Protein AF-0000000082578446 (afdb_homodimer)

pLDDT: mean 76.22, std 25.8, range [23.38, 98.0]

Organism: NCBI:txid68569

Foldseek 3Di:
DPPPPCVVVVVPPDDDDDDDDDDDDDLLVLLVVLQVLQVVDPPDDPVNSCVQQNDSVDGNSQSSCCSVPVDDDDPPDDDDDDDGDDPPPPPPPPPPPPPPPPPPPPPPPD/DPPPPCVVVVVPPDDDDDDDDDDDDDLLVLLVVLQVLQVVDPPGDPVNSCVQQNDSVDGNSQSSCCSVPVDDDDPPDDDDDDDGDDPPPPPPPPPPPPPPPPPPPPPPPD

Solvent-accessible surface area (backbone atoms only — not comparable to full-atom values): 13136 Å² total; per-residue (Å²): 131,76,79,67,74,71,72,68,73,66,75,64,58,54,33,32,36,38,40,35,32,32,31,45,77,29,68,56,47,28,40,52,51,25,45,51,58,50,53,67,39,87,90,49,47,69,69,58,44,37,72,62,27,36,49,79,94,60,54,37,62,61,43,24,49,45,65,68,61,57,76,68,89,49,56,32,46,46,82,75,47,76,48,70,42,55,61,73,66,54,66,65,66,78,69,72,71,69,66,74,76,70,78,77,74,72,76,75,81,123,133,75,79,67,73,72,70,68,72,68,73,64,57,55,32,33,37,38,41,37,32,34,32,45,77,29,68,55,46,28,41,51,51,24,45,52,57,51,52,67,40,87,89,49,48,67,70,56,43,37,72,62,26,35,47,79,94,59,54,37,61,62,43,24,49,45,65,69,62,57,76,68,90,48,57,34,47,46,81,74,47,74,47,72,41,56,60,72,66,55,65,66,68,76,67,72,69,68,63,73,76,68,74,76,72,71,75,71,84,121

Radius of gyration: 26.09 Å; Cα contacts (8 Å, |Δi|>4): 2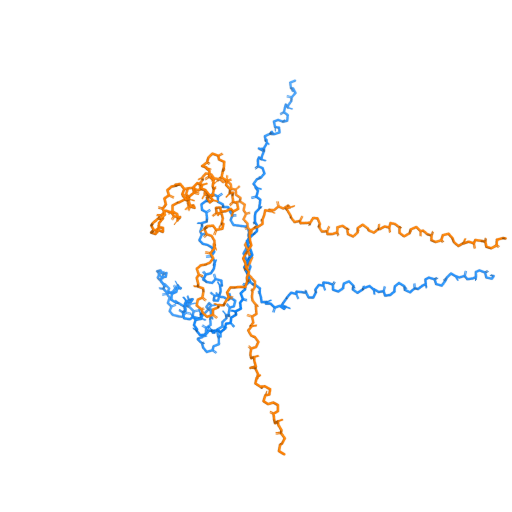78; chains: 2; bounding box: 85×47×86 Å

Structure (mmCIF, N/CA/C/O backbone):
data_AF-0000000082578446-model_v1
#
loop_
_entity.id
_entity.type
_entity.pdbx_description
1 polymer 'Uncharacterized protein'
#
loop_
_atom_site.group_PDB
_atom_site.id
_atom_site.type_symbol
_atom_site.label_atom_id
_atom_site.label_alt_id
_atom_site.label_comp_id
_atom_site.label_asym_id
_atom_site.label_entity_id
_atom_site.label_seq_id
_atom_site.pdbx_PDB_ins_code
_atom_site.Cartn_x
_atom_site.Cartn_y
_atom_site.Cartn_z
_atom_site.occupancy
_atom_site.B_iso_or_equiv
_atom_site.auth_seq_id
_atom_site.auth_comp_id
_atom_site.auth_asym_id
_atom_site.auth_atom_id
_atom_site.pdbx_PDB_model_num
ATOM 1 N N . MET A 1 1 ? -13.781 21.453 45.469 1 23.67 1 MET A N 1
ATOM 2 C CA . MET A 1 1 ? -12.633 21.328 44.594 1 23.67 1 MET A CA 1
ATOM 3 C C . MET A 1 1 ? -13.008 20.531 43.344 1 23.67 1 MET A C 1
ATOM 5 O O . MET A 1 1 ? -13.477 19.391 43.438 1 23.67 1 MET A O 1
ATOM 9 N N . GLY A 1 2 ? -13.648 21.156 42.438 1 27.44 2 GLY A N 1
ATOM 10 C CA . GLY A 1 2 ? -14.383 20.641 41.281 1 27.44 2 GLY A CA 1
ATOM 11 C C . GLY A 1 2 ? -13.508 19.859 40.312 1 27.44 2 GLY A C 1
ATOM 12 O O . GLY A 1 2 ? -12.359 20.234 40.094 1 27.44 2 GLY A O 1
ATOM 13 N N . VAL A 1 3 ? -13.453 18.516 40.5 1 33 3 VAL A N 1
ATOM 14 C CA . VAL A 1 3 ? -12.711 17.625 39.594 1 33 3 VAL A CA 1
ATOM 15 C C . VAL A 1 3 ? -12.875 18.094 38.156 1 33 3 VAL A C 1
ATOM 17 O O . VAL A 1 3 ? -13.992 18.156 37.656 1 33 3 VAL A O 1
ATOM 20 N N . GLY A 1 4 ? -12.297 19.281 37.812 1 30.17 4 GLY A N 1
ATOM 21 C CA . GLY A 1 4 ? -12.289 19.734 36.438 1 30.17 4 GLY A CA 1
ATOM 22 C C . GLY A 1 4 ? -12.086 18.594 35.438 1 30.17 4 GLY A C 1
ATOM 23 O O . GLY A 1 4 ? -11.203 17.75 35.625 1 30.17 4 GLY A O 1
ATOM 24 N N . GLU A 1 5 ? -13.141 18 35.125 1 33.78 5 GLU A N 1
ATOM 25 C CA . GLU A 1 5 ? -13.133 17.016 34.062 1 33.78 5 GLU A CA 1
ATOM 26 C C . GLU A 1 5 ? -12.203 17.438 32.906 1 33.78 5 GLU A C 1
ATOM 28 O O . GLU A 1 5 ? -12.414 18.469 32.281 1 33.78 5 GLU A O 1
ATOM 33 N N . ILE A 1 6 ? -10.875 17.609 33.281 1 33.34 6 ILE A N 1
ATOM 34 C CA . ILE A 1 6 ? -9.906 17.812 32.188 1 33.34 6 ILE A CA 1
ATOM 35 C C . ILE A 1 6 ? -10.367 17.062 30.953 1 33.34 6 ILE A C 1
ATOM 37 O O . ILE A 1 6 ? -10.492 15.836 30.969 1 33.34 6 ILE A O 1
ATOM 41 N N . ARG A 1 7 ? -11.445 17.422 30.359 1 32.81 7 ARG A N 1
ATOM 42 C CA . ARG A 1 7 ? -11.727 17 28.984 1 32.81 7 ARG A CA 1
ATOM 43 C C . ARG A 1 7 ? -10.438 16.891 28.172 1 32.81 7 ARG A C 1
ATOM 45 O O . ARG A 1 7 ? -9.875 17.906 27.75 1 32.81 7 ARG A O 1
ATOM 52 N N . GLN A 1 8 ? -9.32 16.438 28.766 1 34.84 8 GLN A N 1
ATOM 53 C CA . GLN A 1 8 ? -8.133 16.156 27.969 1 34.84 8 GLN A CA 1
ATOM 54 C C . GLN A 1 8 ? -8.516 15.828 26.516 1 34.84 8 GLN A C 1
ATOM 56 O O . GLN A 1 8 ? -9.414 15.023 26.281 1 34.84 8 GLN A O 1
ATOM 61 N N . GLY A 1 9 ? -8.781 16.828 25.75 1 33.75 9 GLY A N 1
ATOM 62 C CA . GLY A 1 9 ? -9.055 16.859 24.328 1 33.75 9 GLY A CA 1
ATOM 63 C C . GLY A 1 9 ? -8.406 15.703 23.578 1 33.75 9 GLY A C 1
ATOM 64 O O . GLY A 1 9 ? -7.195 15.703 23.359 1 33.75 9 GLY A O 1
ATOM 65 N N . LEU A 1 10 ? -8.406 14.484 24.016 1 37.5 10 LEU A N 1
ATOM 66 C CA . LEU A 1 10 ? -7.996 13.32 23.25 1 37.5 10 LEU A CA 1
ATOM 67 C C . LEU A 1 10 ? -8.078 13.594 21.75 1 37.5 10 LEU A C 1
ATOM 69 O O . LEU A 1 10 ? -9.172 13.727 21.203 1 37.5 10 LEU A O 1
ATOM 73 N N . GLU A 1 11 ? -7.488 14.617 21.219 1 43.34 11 GLU A N 1
ATOM 74 C CA . GLU A 1 11 ? -7.371 14.836 19.766 1 43.34 11 GLU A CA 1
ATOM 75 C C . GLU A 1 11 ? -7.566 13.539 19 1 43.34 11 GLU A C 1
ATOM 77 O O . GLU A 1 11 ? -6.848 12.562 19.219 1 43.34 11 GLU A O 1
ATOM 82 N N . ALA A 1 12 ? -8.688 13.016 19.062 1 49.72 12 ALA A N 1
ATOM 83 C CA . ALA A 1 12 ? -9.258 11.789 18.5 1 49.72 12 ALA A CA 1
ATOM 84 C C . ALA A 1 12 ? -8.445 11.312 17.297 1 49.72 12 ALA A C 1
ATOM 86 O O . ALA A 1 12 ? -8.07 12.109 16.438 1 49.72 12 ALA A O 1
ATOM 87 N N . ALA A 1 13 ? -7.488 10.508 17.547 1 62.94 13 ALA A N 1
ATOM 88 C CA . ALA A 1 13 ? -6.801 9.82 16.453 1 62.94 13 ALA A CA 1
ATOM 89 C C . ALA A 1 13 ? -7.719 9.648 15.25 1 62.94 13 ALA A C 1
ATOM 91 O O . ALA A 1 13 ? -8.875 9.25 15.391 1 62.94 13 ALA A O 1
ATOM 92 N N . THR A 1 14 ? -7.523 10.578 14.305 1 82.69 14 THR A N 1
ATOM 93 C CA . THR A 1 14 ? -8.297 10.57 13.07 1 82.69 14 THR A CA 1
ATOM 94 C C . THR A 1 14 ? -8.023 9.297 12.266 1 82.69 14 THR A C 1
ATOM 96 O O . THR A 1 14 ? -6.871 8.898 12.109 1 82.69 14 THR A O 1
ATOM 99 N N . GLY A 1 15 ? -9.055 8.539 12.156 1 92.56 15 GLY A N 1
ATOM 100 C CA . GLY A 1 15 ? -8.984 7.316 11.383 1 92.56 15 GLY A CA 1
ATOM 101 C C . GLY A 1 15 ? -9.047 7.555 9.883 1 92.56 15 GLY A C 1
ATOM 102 O O . GLY A 1 15 ? -9.688 8.508 9.43 1 92.56 15 GLY A O 1
ATOM 103 N N . TYR A 1 16 ? -8.266 6.816 9.195 1 93.62 16 TYR A N 1
ATOM 104 C CA . TYR A 1 16 ? -8.258 6.883 7.738 1 93.62 16 TYR A CA 1
ATOM 105 C C . TYR A 1 16 ? -8.391 5.492 7.129 1 93.62 16 TYR A C 1
ATOM 107 O O . TYR A 1 16 ? -7.965 4.5 7.727 1 93.62 16 TYR A O 1
ATOM 115 N N . THR A 1 17 ? -9.016 5.453 5.98 1 93.44 17 THR A N 1
ATOM 116 C CA . THR A 1 17 ? -9.117 4.227 5.199 1 93.44 17 THR A CA 1
ATOM 117 C C . THR A 1 17 ? -8.508 4.414 3.814 1 93.44 17 THR A C 1
ATOM 119 O O . THR A 1 17 ? -8.789 5.402 3.137 1 93.44 17 THR A O 1
ATOM 122 N N . VAL A 1 18 ? -7.645 3.518 3.436 1 93.44 18 VAL A N 1
ATOM 123 C CA . VAL A 1 18 ? -7.055 3.477 2.1 1 93.44 18 VAL A CA 1
ATOM 124 C C . VAL A 1 18 ? -7.641 2.307 1.313 1 93.44 18 VAL A C 1
ATOM 126 O O . VAL A 1 18 ? -7.656 1.172 1.796 1 93.44 18 VAL A O 1
ATOM 129 N N . THR A 1 19 ? -8.18 2.57 0.168 1 92 19 THR A N 1
ATOM 130 C CA . THR A 1 19 ? -8.766 1.522 -0.665 1 92 19 THR A CA 1
ATOM 131 C C . THR A 1 19 ? -8.125 1.519 -2.051 1 92 19 THR A C 1
ATOM 133 O O . THR A 1 19 ? -8.023 2.564 -2.695 1 92 19 THR A O 1
ATOM 136 N N . LEU A 1 20 ? -7.707 0.336 -2.453 1 92.94 20 LEU A N 1
ATOM 137 C CA . LEU A 1 20 ? -7.184 0.107 -3.797 1 92.94 20 LEU A CA 1
ATOM 138 C C . LEU A 1 20 ? -7.969 -0.991 -4.508 1 92.94 20 LEU A C 1
ATOM 140 O O . LEU A 1 20 ? -8.234 -2.045 -3.924 1 92.94 20 LEU A O 1
ATOM 144 N N . THR A 1 21 ? -8.383 -0.738 -5.707 1 92.5 21 THR A N 1
ATOM 145 C CA . THR A 1 21 ? -8.992 -1.77 -6.539 1 92.5 21 THR A CA 1
ATOM 146 C C . THR A 1 21 ? -8.109 -2.096 -7.738 1 92.5 21 THR A C 1
ATOM 148 O O . THR A 1 21 ? -7.551 -1.194 -8.367 1 92.5 21 THR A O 1
ATOM 151 N N . LEU A 1 22 ? -7.957 -3.355 -7.91 1 93.5 22 LEU A N 1
ATOM 152 C CA . LEU A 1 22 ? -7.062 -3.803 -8.977 1 93.5 22 LEU A CA 1
ATOM 153 C C . LEU A 1 22 ? -7.703 -4.93 -9.781 1 93.5 22 LEU A C 1
ATOM 155 O O . LEU A 1 22 ? -8.578 -5.641 -9.281 1 93.5 22 LEU A O 1
ATOM 159 N N . THR A 1 23 ? -7.18 -5.059 -10.984 1 94 23 THR A N 1
ATOM 160 C CA . THR A 1 23 ? -7.5 -6.188 -11.852 1 94 23 THR A CA 1
ATOM 161 C C . THR A 1 23 ? -6.246 -6.992 -12.18 1 94 23 THR A C 1
ATOM 163 O O . THR A 1 23 ? -5.223 -6.426 -12.562 1 94 23 THR A O 1
ATOM 166 N N . VAL A 1 24 ? -6.367 -8.266 -12 1 94.81 24 VAL A N 1
ATOM 167 C CA . VAL A 1 24 ? -5.227 -9.125 -12.297 1 94.81 24 VAL A CA 1
ATOM 168 C C . VAL A 1 24 ? -5.262 -9.539 -13.766 1 94.81 24 VAL A C 1
ATOM 170 O O . VAL A 1 24 ? -6.188 -10.227 -14.203 1 94.81 24 VAL A O 1
ATOM 173 N N . GLU A 1 25 ? -4.23 -9.203 -14.477 1 94.56 25 GLU A N 1
ATOM 174 C CA . GLU A 1 25 ? -4.156 -9.469 -15.914 1 94.56 25 GLU A CA 1
ATOM 175 C C . GLU A 1 25 ? -3.16 -10.578 -16.219 1 94.56 25 GLU A C 1
ATOM 177 O O . GLU A 1 25 ? -3.275 -11.258 -17.234 1 94.56 25 GLU A O 1
ATOM 182 N N . ASP A 1 26 ? -2.197 -10.688 -15.375 1 95.75 26 ASP A N 1
ATOM 183 C CA . ASP A 1 26 ? -1.148 -11.688 -15.539 1 95.75 26 ASP A CA 1
ATOM 184 C C . ASP A 1 26 ? -0.732 -12.273 -14.195 1 95.75 26 ASP A C 1
ATOM 186 O O . ASP A 1 26 ? 0.162 -11.742 -13.531 1 95.75 26 ASP A O 1
ATOM 190 N N . ALA A 1 27 ? -1.323 -13.367 -13.875 1 95.62 27 ALA A N 1
ATOM 191 C CA . ALA A 1 27 ? -1.123 -13.992 -12.578 1 95.62 27 ALA A CA 1
ATOM 192 C C . ALA A 1 27 ? 0.325 -14.445 -12.398 1 95.62 27 ALA A C 1
ATOM 194 O O . ALA A 1 27 ? 0.861 -14.414 -11.289 1 95.62 27 ALA A O 1
ATOM 195 N N . ARG A 1 28 ? 0.958 -14.812 -13.453 1 96.56 28 ARG A N 1
ATOM 196 C CA . ARG A 1 28 ? 2.334 -15.297 -13.367 1 96.56 28 ARG A CA 1
ATOM 197 C C . ARG A 1 28 ? 3.291 -14.156 -13.039 1 96.56 28 ARG A C 1
ATOM 199 O O . ARG A 1 28 ? 4.215 -14.32 -12.242 1 96.56 28 ARG A O 1
ATOM 206 N N . ALA A 1 29 ? 3.01 -13.094 -13.688 1 96.81 29 ALA A N 1
ATOM 207 C CA . ALA A 1 29 ? 3.836 -11.922 -13.398 1 96.81 29 ALA A CA 1
ATOM 208 C C . ALA A 1 29 ? 3.648 -11.469 -11.953 1 96.81 29 ALA A C 1
ATOM 210 O O . ALA A 1 29 ? 4.617 -11.109 -11.273 1 96.81 29 ALA A O 1
ATOM 211 N N . LEU A 1 30 ? 2.412 -11.484 -11.508 1 96.69 30 LEU A N 1
ATOM 212 C CA . LEU A 1 30 ? 2.105 -11.117 -10.133 1 96.69 30 LEU A CA 1
ATOM 213 C C . LEU A 1 30 ? 2.807 -12.062 -9.156 1 96.69 30 LEU A C 1
ATOM 215 O O . LEU A 1 30 ? 3.438 -11.609 -8.195 1 96.69 30 LEU A O 1
ATOM 219 N N . TRP A 1 31 ? 2.738 -13.32 -9.43 1 97.69 31 TRP A N 1
ATOM 220 C CA . TRP A 1 31 ? 3.361 -14.328 -8.578 1 97.69 31 TRP A CA 1
ATOM 221 C C . TRP A 1 31 ? 4.867 -14.117 -8.492 1 97.69 31 TRP A C 1
ATOM 223 O O . TRP A 1 31 ? 5.449 -14.164 -7.406 1 97.69 31 TRP A O 1
ATOM 233 N N . ALA A 1 32 ? 5.473 -13.898 -9.609 1 97.88 32 ALA A N 1
ATOM 234 C CA . ALA A 1 32 ? 6.926 -13.727 -9.656 1 97.88 32 ALA A CA 1
ATOM 235 C C . ALA A 1 32 ? 7.363 -12.539 -8.797 1 97.88 32 ALA A C 1
ATOM 237 O O . ALA A 1 32 ? 8.359 -12.625 -8.078 1 97.88 32 ALA A O 1
ATOM 238 N N . ALA A 1 33 ? 6.621 -11.508 -8.922 1 96.62 33 ALA A N 1
ATOM 239 C CA . ALA A 1 33 ? 6.941 -10.312 -8.141 1 96.62 33 ALA A CA 1
ATOM 240 C C . ALA A 1 33 ? 6.793 -10.578 -6.648 1 96.62 33 ALA A C 1
ATOM 242 O O . ALA A 1 33 ? 7.645 -10.18 -5.852 1 96.62 33 ALA A O 1
ATOM 243 N N . ALA A 1 34 ? 5.727 -11.18 -6.262 1 96.94 34 ALA A N 1
ATOM 244 C CA . ALA A 1 34 ? 5.477 -11.516 -4.863 1 96.94 34 ALA A CA 1
ATOM 245 C C . ALA A 1 34 ? 6.555 -12.453 -4.324 1 96.94 34 ALA A C 1
ATOM 247 O O . ALA A 1 34 ? 7.055 -12.258 -3.213 1 96.94 34 ALA A O 1
ATOM 248 N N . ALA A 1 35 ? 6.887 -13.422 -5.133 1 97.69 35 ALA A N 1
ATOM 249 C CA . ALA A 1 35 ? 7.922 -14.375 -4.742 1 97.69 35 ALA A CA 1
ATOM 250 C C . ALA A 1 35 ? 9.258 -13.68 -4.523 1 97.69 35 ALA A C 1
ATOM 252 O O . ALA A 1 35 ? 9.945 -13.938 -3.531 1 97.69 35 ALA A O 1
ATOM 253 N N . ASP A 1 36 ? 9.586 -12.812 -5.406 1 96.94 36 ASP A N 1
ATOM 254 C CA . ASP A 1 36 ? 10.828 -12.062 -5.293 1 96.94 36 ASP A CA 1
ATOM 255 C C . ASP A 1 36 ? 10.875 -11.266 -3.992 1 96.94 36 ASP A C 1
ATOM 257 O O . ASP A 1 36 ? 11.891 -11.242 -3.301 1 96.94 36 ASP A O 1
ATOM 261 N N . ARG A 1 37 ? 9.742 -10.609 -3.758 1 94.56 37 ARG A N 1
ATOM 262 C CA . ARG A 1 37 ? 9.664 -9.82 -2.535 1 94.56 37 ARG A CA 1
ATOM 263 C C . ARG A 1 37 ? 9.836 -10.695 -1.3 1 94.56 37 ARG A C 1
ATOM 265 O O . ARG A 1 37 ? 10.539 -10.32 -0.36 1 94.56 37 ARG A O 1
ATOM 272 N N . ALA A 1 38 ? 9.172 -11.773 -1.301 1 95.62 38 ALA A N 1
ATOM 273 C CA . ALA A 1 38 ? 9.258 -12.688 -0.168 1 95.62 38 ALA A CA 1
ATOM 274 C C . ALA A 1 38 ? 10.68 -13.203 0.02 1 95.62 38 ALA A C 1
ATOM 276 O O . ALA A 1 38 ? 11.188 -13.234 1.142 1 95.62 38 ALA A O 1
ATOM 277 N N . LEU A 1 39 ? 11.273 -13.531 -1.033 1 96.62 39 LEU A N 1
ATOM 278 C CA . LEU A 1 39 ? 12.594 -14.148 -0.986 1 96.62 39 LEU A CA 1
ATOM 279 C C . LEU A 1 39 ? 13.656 -13.133 -0.577 1 96.62 39 LEU A C 1
ATOM 281 O O . LEU A 1 39 ? 14.758 -13.508 -0.185 1 96.62 39 LEU A O 1
ATOM 285 N N . ALA A 1 40 ? 13.32 -11.914 -0.732 1 94.19 40 ALA A N 1
ATOM 286 C CA . ALA A 1 40 ? 14.25 -10.867 -0.332 1 94.19 40 ALA A CA 1
ATOM 287 C C . ALA A 1 40 ? 14.375 -10.789 1.188 1 94.19 40 ALA A C 1
ATOM 289 O O . ALA A 1 40 ? 15.32 -10.203 1.712 1 94.19 40 ALA A O 1
ATOM 290 N N . ALA A 1 41 ? 13.43 -11.258 1.889 1 92.25 41 ALA A N 1
ATOM 291 C CA . ALA A 1 41 ? 13.484 -11.258 3.348 1 92.25 41 ALA A CA 1
ATOM 292 C C . ALA A 1 41 ? 14.484 -12.297 3.855 1 92.25 41 ALA A C 1
ATOM 294 O O . ALA A 1 41 ? 14.516 -13.43 3.365 1 92.25 41 ALA A O 1
ATOM 295 N N . PRO A 1 42 ? 15.281 -11.922 4.777 1 94.44 42 PRO A N 1
ATOM 296 C CA . PRO A 1 42 ? 16.297 -12.852 5.281 1 94.44 42 PRO A CA 1
ATOM 297 C C . PRO A 1 42 ? 15.68 -14.133 5.836 1 94.44 42 PRO A C 1
ATOM 299 O O . PRO A 1 42 ? 14.711 -14.086 6.594 1 94.44 42 PRO A O 1
ATOM 302 N N . GLY A 1 43 ? 16.234 -15.25 5.477 1 96.5 43 GLY A N 1
ATOM 303 C CA . GLY A 1 43 ? 15.852 -16.531 6.043 1 96.5 43 GLY A CA 1
ATOM 304 C C . GLY A 1 43 ? 14.68 -17.172 5.324 1 96.5 43 GLY A C 1
ATOM 305 O O . GLY A 1 43 ? 14.289 -18.297 5.645 1 96.5 43 GLY A O 1
ATOM 306 N N . THR A 1 44 ? 14.109 -16.469 4.461 1 96.19 44 THR A N 1
ATOM 307 C CA . THR A 1 44 ? 12.977 -17.016 3.727 1 96.19 44 THR A CA 1
ATOM 308 C C . THR A 1 44 ? 13.445 -18 2.668 1 96.19 44 THR A C 1
ATOM 310 O O . THR A 1 44 ? 14.414 -17.75 1.955 1 96.19 44 THR A O 1
ATOM 313 N N . THR A 1 45 ? 12.719 -19.125 2.549 1 96.94 45 THR A N 1
ATOM 314 C CA . THR A 1 45 ? 13.023 -20.156 1.555 1 96.94 45 THR A CA 1
ATOM 315 C C . THR A 1 45 ? 11.914 -20.25 0.51 1 96.94 45 THR A C 1
ATOM 317 O O . THR A 1 45 ? 10.836 -19.688 0.695 1 96.94 45 THR A O 1
ATOM 320 N N . LEU A 1 46 ? 12.242 -20.984 -0.504 1 96.12 46 LEU A N 1
ATOM 321 C CA . LEU A 1 46 ? 11.242 -21.203 -1.541 1 96.12 46 LEU A CA 1
ATOM 322 C C . LEU A 1 46 ? 10.047 -21.969 -0.984 1 96.12 46 LEU A C 1
ATOM 324 O O . LEU A 1 46 ? 8.906 -21.719 -1.373 1 96.12 46 LEU A O 1
ATOM 328 N N . ALA A 1 47 ? 10.359 -22.891 -0.142 1 97.12 47 ALA A N 1
ATOM 329 C CA . ALA A 1 47 ? 9.273 -23.641 0.493 1 97.12 47 ALA A CA 1
ATOM 330 C C . ALA A 1 47 ? 8.328 -22.703 1.248 1 97.12 47 ALA A C 1
ATOM 332 O O . ALA A 1 47 ? 7.113 -22.875 1.202 1 97.12 47 ALA A O 1
ATOM 333 N N . ASP A 1 48 ? 8.844 -21.672 1.96 1 96.94 48 ASP A N 1
ATOM 334 C CA . ASP A 1 48 ? 8.047 -20.672 2.658 1 96.94 48 ASP A CA 1
ATOM 335 C C . ASP A 1 48 ? 7.152 -19.906 1.686 1 96.94 48 ASP A C 1
ATOM 337 O O . ASP A 1 48 ? 5.98 -19.656 1.972 1 96.94 48 ASP A O 1
ATOM 341 N N . VAL A 1 49 ? 7.789 -19.578 0.545 1 97.56 49 VAL A N 1
ATOM 342 C CA . VAL A 1 49 ? 7.078 -18.828 -0.48 1 97.56 49 VAL A CA 1
ATOM 343 C C . VAL A 1 49 ? 5.91 -19.656 -1.018 1 97.56 49 VAL A C 1
ATOM 345 O O . VAL A 1 49 ? 4.781 -19.156 -1.092 1 97.56 49 VAL A O 1
ATOM 348 N N . LEU A 1 50 ? 6.141 -20.906 -1.354 1 97.88 50 LEU A N 1
ATOM 349 C CA . LEU A 1 50 ? 5.113 -21.766 -1.928 1 97.88 50 LEU A CA 1
ATOM 350 C C . LEU A 1 50 ? 3.988 -22.016 -0.927 1 97.88 50 LEU A C 1
ATOM 352 O O . LEU A 1 50 ? 2.818 -22.094 -1.309 1 97.88 50 LEU A O 1
ATOM 356 N N . ASP A 1 51 ? 4.332 -22.031 0.342 1 97.44 51 ASP A N 1
ATOM 357 C CA . ASP A 1 51 ? 3.33 -22.203 1.388 1 97.44 51 ASP A CA 1
ATOM 358 C C . ASP A 1 51 ? 2.441 -20.969 1.515 1 97.44 51 ASP A C 1
ATOM 360 O O . ASP A 1 51 ? 1.271 -21.078 1.885 1 97.44 51 ASP A O 1
ATOM 364 N N . THR A 1 52 ? 2.975 -19.828 1.203 1 96.5 52 THR A N 1
ATOM 365 C CA . THR A 1 52 ? 2.266 -18.578 1.432 1 96.5 52 THR A CA 1
ATOM 366 C C . THR A 1 52 ? 1.464 -18.172 0.198 1 96.5 52 THR A C 1
ATOM 368 O O . THR A 1 52 ? 0.275 -17.875 0.297 1 96.5 52 THR A O 1
ATOM 371 N N . ILE A 1 53 ? 2.096 -18.219 -0.921 1 97.88 53 ILE A N 1
ATOM 372 C CA . ILE A 1 53 ? 1.4 -17.656 -2.07 1 97.88 53 ILE A CA 1
ATOM 373 C C . ILE A 1 53 ? 1.071 -18.75 -3.074 1 97.88 53 ILE A C 1
ATOM 375 O O . ILE A 1 53 ? 0.493 -18.484 -4.129 1 97.88 53 ILE A O 1
ATOM 379 N N . GLY A 1 54 ? 1.392 -20.047 -2.818 1 98 54 GLY A N 1
ATOM 380 C CA . GLY A 1 54 ? 1.11 -21.156 -3.717 1 98 54 GLY A CA 1
ATOM 381 C C . GLY A 1 54 ? 2.131 -21.297 -4.832 1 98 54 GLY A C 1
ATOM 382 O O . GLY A 1 54 ? 3.031 -20.469 -4.961 1 98 54 GLY A O 1
ATOM 383 N N . PRO A 1 55 ? 2.045 -22.391 -5.625 1 97.75 55 PRO A N 1
ATOM 384 C CA . PRO A 1 55 ? 2.947 -22.578 -6.766 1 97.75 55 PRO A CA 1
ATOM 385 C C . PRO A 1 55 ? 2.654 -21.609 -7.914 1 97.75 55 PRO A C 1
ATOM 387 O O . PRO A 1 55 ? 1.562 -21.047 -7.984 1 97.75 55 PRO A O 1
ATOM 390 N N . ARG A 1 56 ? 3.604 -21.422 -8.734 1 96.88 56 ARG A N 1
ATOM 391 C CA . ARG A 1 56 ? 3.494 -20.5 -9.859 1 96.88 56 ARG A CA 1
ATOM 392 C C . ARG A 1 56 ? 2.309 -20.859 -10.75 1 96.88 56 ARG A C 1
ATOM 394 O O . ARG A 1 56 ? 1.669 -19.984 -11.328 1 96.88 56 ARG A O 1
ATOM 401 N N . GLU A 1 57 ? 1.98 -22.188 -10.953 1 95.88 57 GLU A N 1
ATOM 402 C CA . GLU A 1 57 ? 0.933 -22.672 -11.844 1 95.88 57 GLU A CA 1
ATOM 403 C C . GLU A 1 57 ? -0.451 -22.469 -11.234 1 95.88 57 GLU A C 1
ATOM 405 O O . GLU A 1 57 ? -1.461 -22.531 -11.938 1 95.88 57 GLU A O 1
ATOM 410 N N . ASP A 1 58 ? -0.521 -22.328 -9.992 1 95.69 58 ASP A N 1
ATOM 411 C CA . ASP A 1 58 ? -1.777 -22.109 -9.281 1 95.69 58 ASP A CA 1
ATOM 412 C C . ASP A 1 58 ? -1.584 -21.141 -8.117 1 95.69 58 ASP A C 1
ATOM 414 O O . ASP A 1 58 ? -1.729 -21.531 -6.953 1 95.69 58 ASP A O 1
ATOM 418 N N . PRO A 1 59 ? -1.387 -19.891 -8.359 1 97.31 59 PRO A N 1
ATOM 419 C CA . PRO A 1 59 ? -1.058 -18.922 -7.312 1 97.31 59 PRO A CA 1
ATOM 420 C C . PRO A 1 59 ? -2.275 -18.5 -6.492 1 97.31 59 PRO A C 1
ATOM 422 O O . PRO A 1 59 ? -3.385 -18.422 -7.023 1 97.31 59 PRO A O 1
ATOM 425 N N . SER A 1 60 ? -2.041 -18.297 -5.191 1 96.94 60 SER A N 1
ATOM 426 C CA . SER A 1 60 ? -3.008 -17.547 -4.398 1 96.94 60 SER A CA 1
ATOM 427 C C . SER A 1 60 ? -2.92 -16.047 -4.684 1 96.94 60 SER A C 1
ATOM 429 O O . SER A 1 60 ? -2.066 -15.359 -4.125 1 96.94 60 SER A O 1
ATOM 431 N N . ILE A 1 61 ? -3.814 -15.578 -5.469 1 96 61 ILE A N 1
ATOM 432 C CA . ILE A 1 61 ? -3.748 -14.203 -5.961 1 96 61 ILE A CA 1
ATOM 433 C C . ILE A 1 61 ? -3.867 -13.227 -4.793 1 96 61 ILE A C 1
ATOM 435 O O . ILE A 1 61 ? -3.115 -12.258 -4.711 1 96 61 ILE A O 1
ATOM 439 N N . ALA A 1 62 ? -4.781 -13.539 -3.943 1 94.06 62 ALA A N 1
ATOM 440 C CA . ALA A 1 62 ? -4.984 -12.664 -2.791 1 94.06 62 ALA A CA 1
ATOM 441 C C . ALA A 1 62 ? -3.719 -12.578 -1.942 1 94.06 62 ALA A C 1
ATOM 443 O O . ALA A 1 62 ? -3.338 -11.492 -1.499 1 94.06 62 ALA A O 1
ATOM 444 N N . ASP A 1 63 ? -3.062 -13.633 -1.741 1 95.81 63 ASP A N 1
ATOM 445 C CA . ASP A 1 63 ? -1.845 -13.625 -0.935 1 95.81 63 ASP A CA 1
ATOM 446 C C . ASP A 1 63 ? -0.709 -12.906 -1.656 1 95.81 63 ASP A C 1
ATOM 448 O O . ASP A 1 63 ? 0.105 -12.234 -1.023 1 95.81 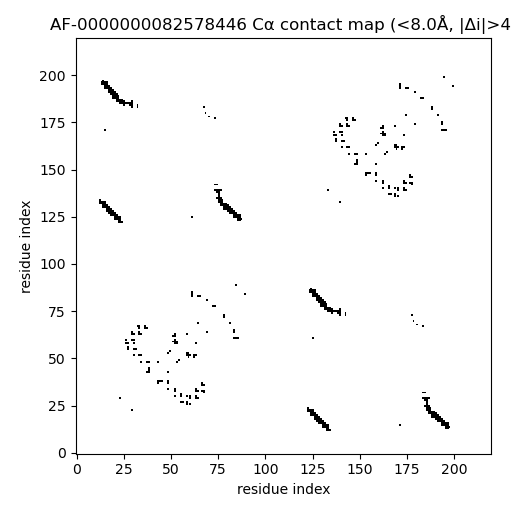63 ASP A O 1
ATOM 452 N N . CYS A 1 64 ? -0.627 -13.102 -2.936 1 96.81 64 CYS A N 1
ATOM 453 C CA . CYS A 1 64 ? 0.364 -12.367 -3.713 1 96.81 64 CYS A CA 1
ATOM 454 C C . CYS A 1 64 ? 0.169 -10.859 -3.562 1 96.81 64 CYS A C 1
ATOM 456 O O . CYS A 1 64 ? 1.131 -10.125 -3.332 1 96.81 64 CYS A O 1
ATOM 458 N N . ILE A 1 65 ? -1.065 -10.461 -3.695 1 94.69 65 ILE A N 1
ATOM 459 C CA . ILE A 1 65 ? -1.391 -9.047 -3.566 1 94.69 65 ILE A CA 1
ATOM 460 C C . ILE A 1 65 ? -1.022 -8.555 -2.166 1 94.69 65 ILE A C 1
ATOM 462 O O . ILE A 1 65 ? -0.413 -7.492 -2.014 1 94.69 65 ILE A O 1
ATOM 466 N N . ALA A 1 66 ? -1.357 -9.352 -1.191 1 93.69 66 ALA A N 1
ATOM 467 C CA . ALA A 1 66 ? -1.034 -9 0.188 1 93.69 66 ALA A CA 1
ATOM 468 C C . ALA A 1 66 ? 0.473 -8.852 0.378 1 93.69 66 ALA A C 1
ATOM 470 O O . ALA A 1 66 ? 0.934 -7.91 1.031 1 93.69 66 ALA A O 1
ATOM 471 N N . MET A 1 67 ? 1.223 -9.719 -0.228 1 93.31 67 MET A N 1
ATOM 472 C CA . MET A 1 67 ? 2.678 -9.695 -0.108 1 93.31 67 MET A CA 1
ATOM 473 C C . MET A 1 67 ? 3.25 -8.398 -0.681 1 93.31 67 MET A C 1
ATOM 475 O O . MET A 1 67 ? 4.227 -7.863 -0.155 1 93.31 67 MET A O 1
ATOM 479 N N . LEU A 1 68 ? 2.605 -7.914 -1.687 1 93.06 68 LEU A N 1
ATOM 480 C CA . LEU A 1 68 ? 3.16 -6.777 -2.414 1 93.06 68 LEU A CA 1
ATOM 481 C C . LEU A 1 68 ? 2.59 -5.465 -1.888 1 93.06 68 LEU A C 1
ATOM 483 O O . LEU A 1 68 ? 3.18 -4.402 -2.092 1 93.06 68 LEU A O 1
ATOM 487 N N . THR A 1 69 ? 1.412 -5.496 -1.216 1 90.75 69 THR A N 1
ATOM 488 C CA . THR A 1 69 ? 0.746 -4.25 -0.854 1 90.75 69 THR A CA 1
ATOM 489 C C . THR A 1 69 ? 0.711 -4.078 0.662 1 90.75 69 THR A C 1
ATOM 491 O O . THR A 1 69 ? 0.35 -3.01 1.161 1 90.75 69 THR A O 1
ATOM 494 N N . ALA A 1 70 ? 1.021 -5.129 1.364 1 81.94 70 ALA A N 1
ATOM 495 C CA . ALA A 1 70 ? 1.04 -4.977 2.816 1 81.94 70 ALA A CA 1
ATOM 496 C C . ALA A 1 70 ? 1.968 -3.842 3.238 1 81.94 70 ALA A C 1
ATOM 498 O O . ALA A 1 70 ? 3.127 -3.791 2.822 1 81.94 70 ALA A O 1
ATOM 499 N N . PRO A 1 71 ? 1.299 -2.955 3.994 1 75.38 71 PRO A N 1
ATOM 500 C CA . PRO A 1 71 ? 2.09 -1.763 4.309 1 75.38 71 PRO A CA 1
ATOM 501 C C . PRO A 1 71 ? 3.229 -2.051 5.285 1 75.38 71 PRO A C 1
ATOM 503 O O . PRO A 1 71 ? 3.088 -2.893 6.176 1 75.38 71 PRO A O 1
ATOM 506 N N . ALA A 1 72 ? 4.348 -1.466 4.891 1 73.25 72 ALA A N 1
ATOM 507 C CA . ALA A 1 72 ? 5.367 -1.313 5.93 1 73.25 72 ALA A CA 1
ATOM 508 C C . ALA A 1 72 ? 4.902 -0.34 7.008 1 73.25 72 ALA A C 1
ATOM 510 O O . ALA A 1 72 ? 3.928 0.39 6.82 1 73.25 72 ALA A O 1
ATOM 511 N N . ALA A 1 73 ? 5.469 -0.392 8.141 1 79.75 73 ALA A N 1
ATOM 512 C CA . ALA A 1 73 ? 5.164 0.528 9.234 1 79.75 73 ALA A CA 1
ATOM 513 C C . ALA A 1 73 ? 5.152 1.974 8.75 1 79.75 73 ALA A C 1
ATOM 515 O O . ALA A 1 73 ? 6.098 2.424 8.102 1 79.75 73 ALA A O 1
ATOM 516 N N . LEU A 1 74 ? 3.926 2.533 8.836 1 90.94 74 LEU A N 1
ATOM 517 C CA . LEU A 1 74 ? 3.811 3.955 8.531 1 90.94 74 LEU A CA 1
ATOM 518 C C . LEU A 1 74 ? 4.125 4.801 9.758 1 90.94 74 LEU A C 1
ATOM 520 O O . LEU A 1 74 ? 3.357 4.805 10.727 1 90.94 74 LEU A O 1
ATOM 524 N N . PRO A 1 75 ? 5.215 5.504 9.695 1 94.25 75 PRO A N 1
ATOM 525 C CA . PRO A 1 75 ? 5.543 6.312 10.875 1 94.25 75 PRO A CA 1
ATOM 526 C C . PRO A 1 75 ? 4.398 7.238 11.289 1 94.25 75 PRO A C 1
ATOM 528 O O . PRO A 1 75 ? 3.75 7.844 10.438 1 94.25 75 PRO A O 1
ATOM 531 N N . GLY A 1 76 ? 4.117 7.18 12.617 1 95.44 76 GLY A N 1
ATOM 532 C CA . GLY A 1 76 ? 3.094 8.055 13.164 1 95.44 76 GLY A CA 1
ATOM 533 C C . GLY A 1 76 ? 1.701 7.457 13.102 1 95.44 76 GLY A C 1
ATOM 534 O O . GLY A 1 76 ? 0.734 8.078 13.547 1 95.44 76 GLY A O 1
ATOM 535 N N . CYS A 1 77 ? 1.682 6.293 12.484 1 95.69 77 CYS A N 1
ATOM 536 C CA . CYS A 1 77 ? 0.365 5.676 12.352 1 95.69 77 CYS A CA 1
ATOM 537 C C . CYS A 1 77 ? 0.344 4.293 12.992 1 95.69 77 CYS A C 1
ATOM 539 O O . CYS A 1 77 ? 1.382 3.639 13.102 1 95.69 77 CYS A O 1
ATOM 541 N N . ALA A 1 78 ? -0.85 3.99 13.422 1 93.19 78 ALA A N 1
ATOM 542 C CA . ALA A 1 78 ? -1.151 2.605 13.773 1 93.19 78 ALA A CA 1
ATOM 543 C C . ALA A 1 78 ? -2.043 1.952 12.727 1 93.19 78 ALA A C 1
ATOM 545 O O . ALA A 1 78 ? -3.029 2.545 12.281 1 93.19 78 ALA A O 1
ATOM 546 N N . LEU A 1 79 ? -1.653 0.753 12.328 1 93.25 79 LEU A N 1
ATOM 547 C CA . LEU A 1 79 ? -2.494 -0.023 11.422 1 93.25 79 LEU A CA 1
ATOM 548 C C . LEU A 1 79 ? -3.588 -0.756 12.195 1 93.25 79 LEU A C 1
ATOM 550 O O . LEU A 1 79 ? -3.299 -1.573 13.07 1 93.25 79 LEU A O 1
ATOM 554 N N . ASP A 1 80 ? -4.797 -0.498 11.82 1 90.94 80 ASP A N 1
ATOM 555 C CA . ASP A 1 80 ? -5.918 -1.089 12.539 1 90.94 80 ASP A CA 1
ATOM 556 C C . ASP A 1 80 ? -6.426 -2.344 11.836 1 90.94 80 ASP A C 1
ATOM 558 O O . ASP A 1 80 ? -6.879 -3.289 12.484 1 90.94 80 ASP A O 1
ATOM 562 N N . ALA A 1 81 ? -6.43 -2.318 10.531 1 91.44 81 ALA A N 1
ATOM 563 C CA . ALA A 1 81 ? -6.934 -3.455 9.766 1 91.44 81 ALA A CA 1
ATOM 564 C C . ALA A 1 81 ? -6.359 -3.465 8.352 1 91.44 81 ALA A C 1
ATOM 566 O O . ALA A 1 81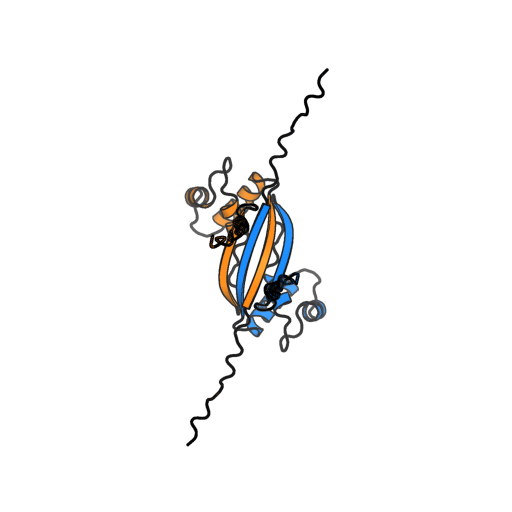 ? -6 -2.414 7.812 1 91.44 81 ALA A O 1
ATOM 567 N N . TYR A 1 82 ? -6.199 -4.566 7.797 1 93.25 82 TYR A N 1
ATOM 568 C CA . TYR A 1 82 ? -5.773 -4.82 6.426 1 93.25 82 TYR A CA 1
ATOM 569 C C . TYR A 1 82 ? -6.531 -6 5.828 1 93.25 82 TYR A C 1
ATOM 571 O O . TYR A 1 82 ? -6.613 -7.066 6.445 1 93.25 82 TYR A O 1
ATOM 579 N N . GLU A 1 83 ? -7.09 -5.766 4.621 1 92.81 83 GLU A N 1
ATOM 580 C CA . GLU A 1 83 ? -7.871 -6.828 3.996 1 92.81 83 GLU A CA 1
ATOM 581 C C . GLU A 1 83 ? -7.707 -6.816 2.479 1 92.81 83 GLU A C 1
ATOM 583 O O . GLU A 1 83 ? -7.695 -5.75 1.859 1 92.81 83 GLU A O 1
ATOM 588 N N . VAL A 1 84 ? -7.582 -7.969 1.923 1 94.31 84 VAL A N 1
ATOM 589 C CA . VAL A 1 84 ? -7.656 -8.18 0.48 1 94.31 84 VAL A CA 1
ATOM 590 C C . VAL A 1 84 ? -8.883 -9.023 0.142 1 94.31 84 VAL A C 1
ATOM 592 O O . VAL A 1 84 ? -9.055 -10.117 0.683 1 94.31 84 VAL A O 1
ATOM 595 N N . ALA A 1 85 ? -9.688 -8.445 -0.722 1 92.06 85 ALA A N 1
ATOM 596 C CA . ALA A 1 85 ? -10.914 -9.156 -1.067 1 92.06 85 ALA A CA 1
ATOM 597 C C . ALA A 1 85 ? -11.062 -9.289 -2.58 1 92.06 85 ALA A C 1
ATOM 599 O O . ALA A 1 85 ? -10.75 -8.359 -3.326 1 92.06 85 ALA A O 1
ATOM 600 N N . GLU A 1 86 ? -11.461 -10.422 -3.018 1 89.5 86 GLU A N 1
ATOM 601 C CA . GLU A 1 86 ? -11.789 -10.617 -4.426 1 89.5 86 GLU A CA 1
ATOM 602 C C . GLU A 1 86 ? -13.125 -9.984 -4.785 1 89.5 86 GLU A C 1
ATOM 604 O O . GLU A 1 86 ? -14.07 -10.016 -3.988 1 89.5 86 GLU A O 1
ATOM 609 N N . ALA A 1 87 ? -12.992 -9.359 -6.02 1 74.19 87 ALA A N 1
ATOM 610 C CA . ALA A 1 87 ? -14.227 -8.75 -6.504 1 74.19 87 ALA A CA 1
ATOM 611 C C . ALA A 1 87 ? -15.32 -9.797 -6.68 1 74.19 87 ALA A C 1
ATOM 613 O O . ALA A 1 87 ? -15.07 -10.883 -7.199 1 74.19 87 ALA A O 1
ATOM 614 N N . GLY A 1 88 ? -16.453 -9.586 -6.098 1 63.41 88 GLY A N 1
ATOM 615 C CA . GLY A 1 88 ? -17.578 -10.492 -6.094 1 63.41 88 GLY A CA 1
ATOM 616 C C . GLY A 1 88 ? -17.875 -11.078 -4.723 1 63.41 88 GLY A C 1
ATOM 617 O O . GLY A 1 88 ? -18.938 -11.672 -4.508 1 63.41 88 GLY A O 1
ATOM 618 N N . ASP A 1 89 ? -1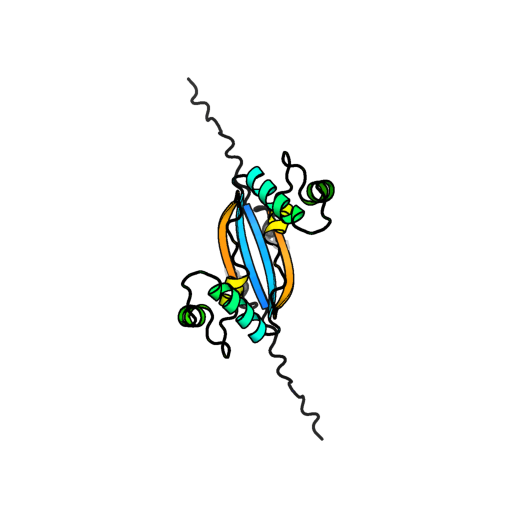6.781 -11.312 -4.121 1 52.31 89 ASP A N 1
ATOM 619 C CA . ASP A 1 89 ? -17.031 -11.789 -2.764 1 52.31 89 ASP A CA 1
ATOM 620 C C . ASP A 1 89 ? -17.797 -10.742 -1.956 1 52.31 89 ASP A C 1
ATOM 622 O O . ASP A 1 89 ? -17.969 -10.898 -0.744 1 52.31 89 ASP A O 1
ATOM 626 N N . GLU A 1 90 ? -17.984 -9.711 -2.609 1 48.53 90 GLU A N 1
ATOM 627 C CA . GLU A 1 90 ? -18.859 -8.836 -1.832 1 48.53 90 GLU A CA 1
ATOM 628 C C . GLU A 1 90 ? -20.109 -9.586 -1.352 1 48.53 90 GLU A C 1
ATOM 630 O O . GLU A 1 90 ? -20.688 -10.367 -2.1 1 48.53 90 GLU A O 1
ATOM 635 N N . LEU A 1 91 ? -20.062 -9.906 -0.15 1 42.69 91 LEU A N 1
ATOM 636 C CA . LEU A 1 91 ? -21.344 -10.391 0.344 1 42.69 91 LEU A CA 1
ATOM 637 C C . LEU A 1 91 ? -22.5 -9.727 -0.408 1 42.69 91 LEU A C 1
ATOM 639 O O . LEU A 1 91 ? -22.406 -8.555 -0.782 1 42.69 91 LEU A O 1
ATOM 643 N N . PRO A 1 92 ? -23.219 -10.508 -1.176 1 40.59 92 PRO A N 1
ATOM 644 C CA . PRO A 1 92 ? -24.391 -9.859 -1.757 1 40.59 92 PRO A CA 1
ATOM 645 C C . PRO A 1 92 ? -24.938 -8.742 -0.876 1 40.59 92 PRO A C 1
ATOM 647 O O . PRO A 1 92 ? -24.812 -8.797 0.35 1 40.59 92 PRO A O 1
ATOM 650 N N . PRO A 1 93 ? -24.766 -7.551 -1.239 1 38.16 93 PRO A N 1
ATOM 651 C CA . PRO A 1 93 ? -25.516 -6.695 -0.325 1 38.16 93 PRO A CA 1
ATOM 652 C C . PRO A 1 93 ? -26.641 -7.441 0.392 1 38.16 93 PRO A C 1
ATOM 654 O O . PRO A 1 93 ? -27.141 -8.438 -0.123 1 38.16 93 PRO A O 1
ATOM 657 N N . MET A 1 94 ? -26.516 -7.59 1.643 1 37.59 94 MET A N 1
ATOM 658 C CA . MET A 1 94 ? -27.688 -8.156 2.289 1 37.59 94 MET A CA 1
ATOM 659 C C . MET A 1 94 ? -28.953 -7.855 1.485 1 37.59 94 MET A C 1
ATOM 661 O O . MET A 1 94 ? -29.297 -6.691 1.278 1 37.59 94 MET A O 1
ATOM 665 N N . ARG A 1 95 ? -29.109 -8.562 0.413 1 37.56 95 ARG A N 1
ATOM 666 C CA . ARG A 1 95 ? -30.453 -8.453 -0.147 1 37.56 95 ARG A CA 1
ATOM 667 C C . ARG A 1 95 ? -31.5 -8.273 0.955 1 37.56 95 ARG A C 1
ATOM 669 O O . ARG A 1 95 ? -31.641 -9.133 1.831 1 37.56 95 ARG A O 1
ATOM 676 N N . ILE A 1 96 ? -31.625 -7.113 1.503 1 38.62 96 ILE A N 1
ATOM 677 C CA . ILE A 1 96 ? -32.844 -6.898 2.266 1 38.62 96 ILE A CA 1
ATOM 678 C C . ILE A 1 96 ? -34.031 -7.555 1.545 1 38.62 96 ILE A C 1
ATOM 680 O O . ILE A 1 96 ? -34.375 -7.141 0.443 1 38.62 96 ILE A O 1
ATOM 684 N N . ILE A 1 97 ? -33.969 -8.867 1.548 1 41.62 97 ILE A N 1
ATOM 685 C CA . ILE A 1 97 ? -35.219 -9.477 1.122 1 41.62 97 ILE A CA 1
ATOM 686 C C . ILE A 1 97 ? -36.406 -8.688 1.687 1 41.62 97 ILE A C 1
ATOM 688 O O . ILE A 1 97 ? -36.594 -8.633 2.902 1 41.62 97 ILE A O 1
ATOM 692 N N . GLN A 1 98 ? -36.75 -7.594 1.111 1 39.44 98 GLN A N 1
ATOM 693 C CA . GLN A 1 98 ? -38.031 -7 1.425 1 39.44 98 GLN A CA 1
ATOM 694 C C . GLN A 1 98 ? -39.156 -8.031 1.319 1 39.44 98 GLN A C 1
ATOM 696 O O . GLN A 1 98 ? -39.438 -8.547 0.234 1 39.44 98 GLN A O 1
ATOM 701 N N . LEU A 1 99 ? -39.219 -8.852 2.367 1 44.25 99 LEU A N 1
ATOM 702 C CA . LEU A 1 99 ? -40.438 -9.656 2.387 1 44.25 99 LEU A CA 1
ATOM 703 C C . LEU A 1 99 ? -41.656 -8.82 1.97 1 44.25 99 LEU A C 1
ATOM 705 O O . LEU A 1 99 ? -41.812 -7.695 2.443 1 44.25 99 LEU A O 1
ATOM 709 N N . PRO A 1 100 ? -42.094 -9.156 0.793 1 43.22 100 PRO A N 1
ATOM 710 C CA . PRO A 1 100 ? -43.344 -8.43 0.431 1 43.22 100 PRO A CA 1
ATOM 711 C C . PRO A 1 100 ? -44.281 -8.25 1.61 1 43.22 100 PRO A C 1
ATOM 713 O O . PRO A 1 100 ? -44.469 -9.18 2.398 1 43.22 100 PRO A O 1
ATOM 716 N N . THR A 1 101 ? -44.281 -7.09 2.299 1 47.38 101 THR A N 1
ATOM 717 C CA . THR A 1 101 ? -45.25 -6.805 3.332 1 47.38 101 THR A CA 1
ATOM 718 C C . THR A 1 101 ? -46.625 -7.316 2.916 1 47.38 101 THR A C 1
ATOM 720 O O . THR A 1 101 ? -47.125 -6.965 1.847 1 47.38 101 THR A O 1
ATOM 723 N N . GLN A 1 102 ? -46.875 -8.641 3.018 1 46.97 102 GLN A N 1
ATOM 724 C CA . GLN A 1 102 ? -48.25 -9.109 2.805 1 46.97 102 GLN A CA 1
ATOM 725 C C . GLN A 1 102 ? -49.25 -8.141 3.406 1 46.97 102 GLN A C 1
ATOM 727 O O . GLN A 1 102 ? -49.094 -7.691 4.543 1 46.97 102 GLN A O 1
ATOM 732 N N . PRO A 1 103 ? -50.062 -7.492 2.574 1 44.78 103 PRO A N 1
ATOM 733 C CA . PRO A 1 103 ? -51.125 -6.574 3.043 1 44.78 103 PRO A CA 1
ATOM 734 C C . PRO A 1 103 ? -51.906 -7.137 4.211 1 44.78 103 PRO A C 1
ATOM 736 O O . PRO A 1 103 ? -52.188 -8.336 4.254 1 44.78 103 PRO A O 1
ATOM 739 N N . ILE A 1 104 ? -51.719 -6.668 5.426 1 49 104 ILE A N 1
ATOM 740 C CA . ILE A 1 104 ? -52.562 -7.008 6.582 1 49 104 ILE A CA 1
ATOM 741 C C . ILE A 1 104 ? -54.031 -7.023 6.18 1 49 104 ILE A C 1
ATOM 743 O O . ILE A 1 104 ? -54.562 -6.016 5.703 1 49 104 ILE A O 1
ATOM 747 N N . LEU A 1 105 ? -54.531 -8.102 5.645 1 41.25 105 LEU A N 1
ATOM 748 C CA . LEU A 1 105 ? -55.969 -8.25 5.461 1 41.25 105 LEU A CA 1
ATOM 749 C C . LEU A 1 105 ? -56.719 -7.734 6.68 1 41.25 105 LEU A C 1
ATOM 751 O O . LEU A 1 105 ? -56.5 -8.195 7.801 1 41.25 105 LEU A O 1
ATOM 755 N N . ARG A 1 106 ? -57.031 -6.449 6.723 1 39.44 106 ARG A N 1
ATOM 756 C CA . ARG A 1 106 ? -57.969 -5.91 7.695 1 39.44 106 ARG A CA 1
ATOM 757 C C . ARG A 1 106 ? -59.188 -6.844 7.875 1 39.44 106 ARG A C 1
ATOM 759 O O . ARG A 1 106 ? -59.812 -7.242 6.898 1 39.44 106 ARG A O 1
ATOM 766 N N . ALA A 1 107 ? -59.125 -7.688 8.891 1 41.69 107 ALA A N 1
ATOM 767 C CA . ALA A 1 107 ? -60.281 -8.5 9.32 1 41.69 107 ALA A CA 1
ATOM 768 C C . ALA A 1 107 ? -61.562 -7.703 9.242 1 41.69 107 ALA A C 1
ATOM 770 O O . ALA A 1 107 ? -61.688 -6.613 9.812 1 41.69 107 ALA A O 1
ATOM 771 N N . ALA A 1 108 ? -62.219 -7.723 8.141 1 35.5 108 ALA A N 1
ATOM 772 C CA . ALA A 1 108 ? -63.594 -7.219 8.109 1 35.5 108 ALA A CA 1
ATOM 773 C C . ALA A 1 108 ? -64.375 -7.762 9.281 1 35.5 108 ALA A C 1
ATOM 775 O O . ALA A 1 108 ? -64.5 -8.977 9.484 1 35.5 108 ALA A O 1
ATOM 776 N N . HIS A 1 109 ? -64.25 -7.137 10.453 1 38.84 109 HIS A N 1
ATOM 777 C CA . HIS A 1 109 ? -65.188 -7.43 11.523 1 38.84 109 HIS A CA 1
ATOM 778 C C . HIS A 1 109 ? -66.625 -7.504 11.008 1 38.84 109 HIS A C 1
ATOM 780 O O . HIS A 1 109 ? -67.188 -6.5 10.555 1 38.84 109 HIS A O 1
ATOM 786 N N . ALA A 1 110 ? -67.062 -8.578 10.383 1 23.75 110 ALA A N 1
ATOM 787 C CA . ALA A 1 110 ? -68.5 -8.789 10.359 1 23.75 110 ALA A CA 1
ATOM 788 C C . ALA A 1 110 ? -69 -9.086 11.758 1 23.75 110 ALA A C 1
ATOM 790 O O . ALA A 1 110 ? -68.312 -9.656 12.586 1 23.75 110 ALA A O 1
ATOM 791 N N . MET B 1 1 ? -21.906 -22.766 -41.938 1 23.86 1 MET B N 1
ATOM 792 C CA . MET B 1 1 ? -20.578 -22.547 -41.344 1 23.86 1 MET B CA 1
ATOM 793 C C . MET B 1 1 ? -20.688 -21.766 -40.062 1 23.86 1 MET B C 1
ATOM 795 O O . MET B 1 1 ? -21.219 -20.656 -40.031 1 23.86 1 MET B O 1
ATOM 799 N N . GLY B 1 2 ? -21.062 -22.422 -39.031 1 27.03 2 GLY B N 1
ATOM 800 C CA . GLY B 1 2 ? -21.562 -21.953 -37.75 1 27.03 2 GLY B CA 1
ATOM 801 C C . GLY B 1 2 ? -20.547 -21.109 -37 1 27.03 2 GLY B C 1
ATOM 802 O O . GLY B 1 2 ? -19.359 -21.438 -36.938 1 27.03 2 GLY B O 1
ATOM 803 N N . VAL B 1 3 ? -20.609 -19.766 -37.188 1 33.31 3 VAL B N 1
ATOM 804 C CA . VAL B 1 3 ? -19.75 -18.828 -36.469 1 33.31 3 VAL B CA 1
ATOM 805 C C . VAL B 1 3 ? -19.562 -19.266 -35.031 1 33.31 3 VAL B C 1
ATOM 807 O O . VAL B 1 3 ? -20.547 -19.375 -34.281 1 33.31 3 VAL B O 1
ATOM 810 N N . GLY B 1 4 ? -18.859 -20.391 -34.781 1 30.47 4 GLY B N 1
ATOM 811 C CA . GLY B 1 4 ? -18.516 -20.812 -33.438 1 30.47 4 GLY B CA 1
ATOM 812 C C . GLY B 1 4 ? -18.203 -19.656 -32.5 1 30.47 4 GLY B C 1
ATOM 813 O O . GLY B 1 4 ? -17.438 -18.766 -32.875 1 30.47 4 GLY B O 1
ATOM 814 N N . GLU B 1 5 ? -19.203 -19.141 -32 1 33.88 5 GLU B N 1
ATOM 815 C CA . GLU B 1 5 ? -19.047 -18.125 -30.969 1 33.88 5 GLU B CA 1
ATOM 816 C C . GLU B 1 5 ? -17.875 -18.469 -30.047 1 33.88 5 GLU B C 1
ATOM 818 O O . GLU B 1 5 ? -17.875 -19.531 -29.406 1 33.88 5 GLU B O 1
ATOM 823 N N . ILE B 1 6 ? -16.641 -18.5 -30.672 1 33.88 6 ILE B N 1
ATOM 824 C CA . ILE B 1 6 ? -15.461 -18.609 -29.812 1 33.88 6 ILE B CA 1
ATOM 825 C C . ILE B 1 6 ? -15.727 -17.953 -28.469 1 33.88 6 ILE B C 1
ATOM 827 O O . ILE B 1 6 ? -16.016 -16.75 -28.406 1 33.88 6 ILE B O 1
ATOM 831 N N . ARG B 1 7 ? -16.609 -18.422 -27.672 1 32.69 7 ARG B N 1
ATOM 832 C CA . ARG B 1 7 ? -16.641 -18.062 -26.266 1 32.69 7 ARG B CA 1
ATOM 833 C C . ARG B 1 7 ? -15.242 -17.812 -25.719 1 32.69 7 ARG B C 1
ATOM 835 O O . ARG B 1 7 ? -14.508 -18.766 -25.422 1 32.69 7 ARG B O 1
ATOM 842 N N . GLN B 1 8 ? -14.305 -17.281 -26.5 1 34.97 8 GLN B N 1
ATOM 843 C CA . GLN B 1 8 ? -13 -16.906 -25.953 1 34.97 8 GLN B CA 1
ATOM 844 C C . GLN B 1 8 ? -13.102 -16.562 -24.469 1 34.97 8 GLN B C 1
ATOM 846 O O . GLN B 1 8 ? -13.969 -15.789 -24.062 1 34.97 8 GLN B O 1
ATOM 851 N N . GLY B 1 9 ? -13.18 -17.531 -23.656 1 33.94 9 GLY B N 1
ATOM 852 C CA . GLY B 1 9 ? -13.18 -17.531 -22.203 1 33.94 9 GLY B CA 1
ATOM 853 C C . GLY B 1 9 ? -12.453 -16.344 -21.609 1 33.94 9 GLY B C 1
ATOM 854 O O . GLY B 1 9 ? -11.219 -16.281 -21.641 1 33.94 9 GLY B O 1
ATOM 855 N N . LEU B 1 10 ? -12.602 -15.133 -22.031 1 37.81 10 LEU B N 1
ATOM 856 C CA . LEU B 1 10 ? -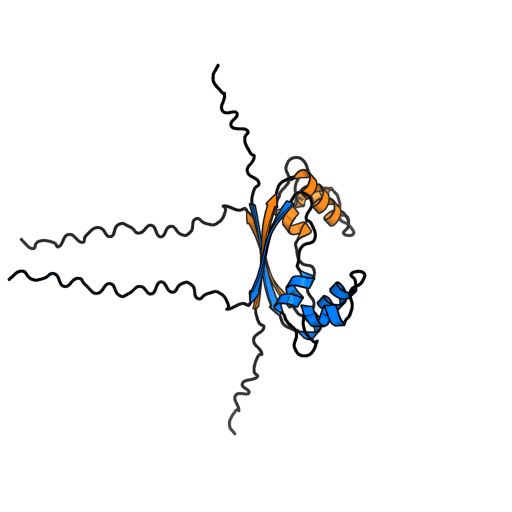12.109 -13.93 -21.375 1 37.81 10 LEU B CA 1
ATOM 857 C C . LEU B 1 10 ? -11.891 -14.18 -19.891 1 37.81 10 LEU B C 1
ATOM 859 O O . LEU B 1 10 ? -12.852 -14.375 -19.141 1 37.81 10 LEU B O 1
ATOM 863 N N . GLU B 1 11 ? -11.148 -15.156 -19.469 1 43.44 11 GLU B N 1
ATOM 864 C CA . GLU B 1 11 ? -10.75 -15.352 -18.078 1 43.44 11 GLU B CA 1
ATOM 865 C C . GLU B 1 11 ? -10.852 -14.055 -17.281 1 43.44 11 GLU B C 1
ATOM 867 O O . GLU B 1 11 ? -10.25 -13.047 -17.641 1 43.44 11 GLU B O 1
ATOM 872 N N . ALA B 1 12 ? -11.984 -13.586 -17.094 1 49.97 12 ALA B N 1
ATOM 873 C CA . ALA B 1 12 ? -12.492 -12.391 -16.438 1 49.97 12 ALA B CA 1
ATOM 874 C C . ALA B 1 12 ? -11.477 -11.859 -15.422 1 49.97 12 ALA B C 1
ATOM 876 O O . ALA B 1 12 ? -10.891 -12.625 -14.664 1 49.97 12 ALA B O 1
ATOM 877 N N . ALA B 1 13 ? -10.617 -11.016 -15.867 1 62.69 13 ALA B N 1
ATOM 878 C CA . ALA B 1 13 ? -9.758 -10.289 -14.945 1 62.69 13 ALA B CA 1
ATOM 879 C C . ALA B 1 13 ? -10.438 -10.125 -13.578 1 62.69 13 ALA B C 1
ATOM 881 O O . ALA B 1 13 ? -11.602 -9.742 -13.5 1 62.69 13 ALA B O 1
ATOM 882 N N . THR B 1 14 ? -10.039 -11.047 -12.695 1 82.88 14 THR B N 1
ATOM 883 C CA . THR B 1 14 ? -10.562 -11.047 -11.336 1 82.88 14 THR B CA 1
ATOM 884 C C . THR B 1 14 ? -10.164 -9.766 -10.602 1 82.88 14 THR B C 1
ATOM 886 O O . THR B 1 14 ? -9.008 -9.344 -10.672 1 82.88 14 THR B O 1
ATOM 889 N N . GLY B 1 15 ? -11.164 -9.023 -10.289 1 92.69 15 GLY B N 1
ATOM 890 C CA . GLY B 1 15 ? -10.961 -7.793 -9.539 1 92.69 15 GLY B CA 1
ATOM 891 C C . GLY B 1 15 ? -10.719 -8.031 -8.055 1 92.69 15 GLY B C 1
ATOM 892 O O . GLY B 1 15 ? -11.234 -8.992 -7.484 1 92.69 15 GLY B O 1
ATOM 893 N N . TYR B 1 16 ? -9.828 -7.273 -7.539 1 93.62 16 TYR B N 1
ATOM 894 C CA . TYR B 1 16 ? -9.523 -7.336 -6.113 1 93.62 16 TYR B CA 1
ATOM 895 C C . TYR B 1 16 ? -9.562 -5.949 -5.484 1 93.62 16 TYR B C 1
ATOM 897 O O . TYR B 1 16 ? -9.281 -4.949 -6.156 1 93.62 16 TYR B O 1
ATOM 905 N N . THR B 1 17 ? -9.945 -5.922 -4.246 1 93.44 17 THR B N 1
ATOM 906 C CA . THR B 1 17 ? -9.906 -4.695 -3.459 1 93.44 17 THR B CA 1
ATOM 907 C C . THR B 1 17 ? -9.023 -4.867 -2.23 1 93.44 17 THR B C 1
ATOM 909 O O . THR B 1 17 ? -9.125 -5.863 -1.516 1 93.44 17 THR B O 1
ATOM 912 N N . VAL B 1 18 ? -8.117 -3.951 -2.025 1 93.44 18 VAL B N 1
ATOM 913 C CA . VAL B 1 18 ? -7.27 -3.891 -0.838 1 93.44 18 VAL B CA 1
ATOM 914 C C . VAL B 1 18 ? -7.707 -2.73 0.052 1 93.44 18 VAL B C 1
ATOM 916 O O . VAL B 1 18 ? -7.852 -1.599 -0.418 1 93.44 18 VAL B O 1
ATOM 919 N N . THR B 1 19 ? -7.996 -3.002 1.285 1 92 19 THR B N 1
ATOM 920 C CA . THR B 1 19 ? -8.414 -1.964 2.219 1 92 19 THR B CA 1
ATOM 921 C C . THR B 1 19 ? -7.516 -1.947 3.451 1 92 19 THR B C 1
ATOM 923 O O . THR B 1 19 ? -7.273 -2.99 4.062 1 92 19 THR B O 1
ATOM 926 N N . LEU B 1 20 ? -7.051 -0.758 3.768 1 92.94 20 LEU B N 1
ATOM 927 C CA . LEU B 1 20 ? -6.281 -0.524 4.984 1 92.94 20 LEU B CA 1
ATOM 928 C C . LEU B 1 20 ? -6.926 0.562 5.836 1 92.94 20 LEU B C 1
ATOM 930 O O . LEU B 1 20 ? -7.324 1.608 5.32 1 92.94 20 LEU B O 1
ATOM 934 N N . THR B 1 21 ? -7.074 0.312 7.094 1 92.31 21 THR B N 1
ATOM 935 C CA . THR B 1 21 ? -7.535 1.328 8.031 1 92.31 21 THR B CA 1
ATOM 936 C C . THR B 1 21 ? -6.434 1.682 9.031 1 92.31 21 THR B C 1
ATOM 938 O O . THR B 1 21 ? -5.746 0.796 9.539 1 92.31 21 THR B O 1
ATOM 941 N N . LEU B 1 22 ? -6.281 2.951 9.172 1 93.56 22 LEU B N 1
ATOM 942 C CA . LEU B 1 22 ? -5.195 3.438 10.016 1 93.56 22 LEU B CA 1
ATOM 943 C C . LEU B 1 22 ? -5.695 4.531 10.961 1 93.56 22 LEU B C 1
ATOM 945 O O . LEU B 1 22 ? -6.672 5.215 10.656 1 93.56 22 LEU B O 1
ATOM 949 N N . THR B 1 23 ? -4.941 4.664 12.023 1 93.88 23 THR B N 1
ATOM 950 C CA . THR B 1 23 ? -5.105 5.785 12.945 1 93.88 23 THR B CA 1
ATOM 951 C C . THR B 1 23 ? -3.83 6.617 13.016 1 93.88 23 THR B C 1
ATOM 953 O O . THR B 1 23 ? -2.736 6.07 13.188 1 93.88 23 THR B O 1
ATOM 956 N N . VAL B 1 24 ? -4.004 7.875 12.867 1 94.75 24 VAL B N 1
ATOM 957 C CA . VAL B 1 24 ? -2.848 8.758 12.93 1 94.75 24 VAL B CA 1
ATOM 958 C C . VAL B 1 24 ? -2.596 9.18 14.375 1 94.75 24 VAL B C 1
ATOM 960 O O . VAL B 1 24 ? -3.43 9.844 14.992 1 94.75 24 VAL B O 1
ATOM 963 N N . GLU B 1 25 ? -1.446 8.875 14.859 1 94.44 25 GLU B N 1
ATOM 964 C CA . GLU B 1 25 ? -1.09 9.141 16.25 1 94.44 25 GLU B CA 1
ATOM 965 C C . GLU B 1 25 ? -0.074 10.281 16.344 1 94.44 25 GLU B C 1
ATOM 967 O O . GLU B 1 25 ? -0 10.961 17.375 1 94.44 25 GLU B O 1
ATOM 972 N N . ASP B 1 26 ? 0.693 10.406 15.328 1 95.56 26 ASP B N 1
ATOM 973 C CA . ASP B 1 26 ? 1.732 11.43 15.281 1 95.56 26 ASP B CA 1
ATOM 974 C C . ASP B 1 26 ? 1.857 12.016 13.883 1 95.56 26 ASP B C 1
ATOM 976 O O . ASP B 1 26 ? 2.611 11.508 13.055 1 95.56 26 ASP B O 1
ATOM 980 N N . ALA B 1 27 ? 1.195 13.094 13.688 1 95.56 27 ALA B N 1
ATOM 981 C CA . ALA B 1 27 ? 1.118 13.727 12.375 1 95.56 27 ALA B CA 1
ATOM 982 C C . ALA B 1 27 ? 2.494 14.203 11.914 1 95.56 27 ALA B C 1
ATOM 984 O O . ALA B 1 27 ? 2.795 14.18 10.719 1 95.56 27 ALA B O 1
ATOM 985 N N . ARG B 1 28 ? 3.312 14.594 12.828 1 96.5 28 ARG B N 1
ATOM 986 C CA . ARG B 1 28 ? 4.637 15.094 12.469 1 96.5 28 ARG B CA 1
ATOM 987 C C . ARG B 1 28 ? 5.527 13.969 11.953 1 96.5 28 ARG B C 1
ATOM 989 O O . ARG B 1 28 ? 6.273 14.156 10.992 1 96.5 28 ARG B O 1
ATOM 996 N N . ALA B 1 29 ? 5.418 12.898 12.641 1 96.81 29 ALA B N 1
ATOM 997 C CA . ALA B 1 29 ? 6.191 11.75 12.188 1 96.81 29 ALA B CA 1
ATOM 998 C C . ALA B 1 29 ? 5.727 11.289 10.812 1 96.81 29 ALA B C 1
ATOM 1000 O O . ALA B 1 29 ? 6.547 10.945 9.953 1 96.81 29 ALA B O 1
ATOM 1001 N N . LEU B 1 30 ? 4.418 11.266 10.625 1 96.62 30 LEU B N 1
ATOM 1002 C CA . LEU B 1 30 ? 3.848 10.898 9.336 1 96.62 30 LEU B CA 1
ATOM 1003 C C . LEU B 1 30 ? 4.32 11.852 8.242 1 96.62 30 LEU B C 1
ATOM 1005 O O . LEU B 1 30 ? 4.758 11.414 7.176 1 96.62 30 LEU B O 1
ATOM 1009 N N . TRP B 1 31 ? 4.277 13.125 8.523 1 97.62 31 TRP B N 1
ATOM 1010 C CA . TRP B 1 31 ? 4.695 14.141 7.566 1 97.62 31 TRP B CA 1
ATOM 1011 C C . TRP B 1 31 ? 6.16 13.953 7.184 1 97.62 31 TRP B C 1
ATOM 1013 O O . TRP B 1 31 ? 6.508 14.016 6 1 97.62 31 TRP B O 1
ATOM 1023 N N . ALA B 1 32 ? 6.988 13.758 8.156 1 97.81 32 ALA B N 1
ATOM 1024 C CA . ALA B 1 32 ? 8.422 13.617 7.91 1 97.81 32 ALA B CA 1
ATOM 1025 C C . ALA B 1 32 ? 8.703 12.438 6.98 1 97.81 32 ALA B C 1
ATOM 1027 O O . ALA B 1 32 ? 9.531 12.547 6.074 1 97.81 32 ALA B O 1
ATOM 1028 N N . ALA B 1 33 ? 8.023 11.383 7.246 1 96.56 33 ALA B N 1
ATOM 1029 C CA . ALA B 1 33 ? 8.203 10.195 6.414 1 96.56 33 ALA B CA 1
ATOM 1030 C C . ALA B 1 33 ? 7.75 10.453 4.98 1 96.56 33 ALA B C 1
ATOM 1032 O O . ALA B 1 33 ? 8.43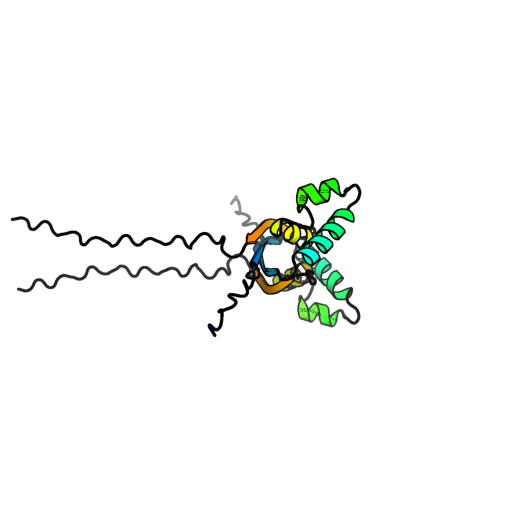 10.07 4.027 1 96.56 33 ALA B O 1
ATOM 1033 N N . ALA B 1 34 ? 6.609 11.031 4.824 1 96.88 34 ALA B N 1
ATOM 1034 C CA . ALA B 1 34 ? 6.074 11.359 3.504 1 96.88 34 ALA B CA 1
ATOM 1035 C C . ALA B 1 34 ? 7.004 12.312 2.762 1 96.88 34 ALA B C 1
ATOM 1037 O O . ALA B 1 34 ? 7.277 12.133 1.574 1 96.88 34 ALA B O 1
ATOM 1038 N N . ALA B 1 35 ? 7.469 13.305 3.49 1 97.62 35 ALA B N 1
ATOM 1039 C CA . ALA B 1 35 ? 8.383 14.281 2.906 1 97.62 35 ALA B CA 1
ATOM 1040 C C . ALA B 1 35 ? 9.664 13.609 2.418 1 97.62 35 ALA B C 1
ATOM 1042 O O . ALA B 1 35 ? 10.133 13.883 1.31 1 97.62 35 ALA B O 1
ATOM 1043 N N . ASP B 1 36 ? 10.188 12.75 3.217 1 97 36 ASP B N 1
ATOM 1044 C CA . ASP B 1 36 ? 11.398 12.023 2.85 1 97 36 ASP B CA 1
ATOM 1045 C C . ASP B 1 36 ? 11.195 11.227 1.563 1 97 36 ASP B C 1
ATOM 1047 O O . ASP B 1 36 ? 12.055 11.234 0.68 1 97 36 ASP B O 1
ATOM 1051 N N . ARG B 1 37 ? 10.055 10.547 1.547 1 94.62 37 ARG B N 1
ATOM 1052 C CA . ARG B 1 37 ? 9.75 9.75 0.364 1 94.62 37 ARG B CA 1
ATOM 1053 C C . ARG B 1 37 ? 9.641 10.625 -0.876 1 94.62 37 ARG B C 1
ATOM 1055 O O . ARG B 1 37 ? 10.156 10.273 -1.94 1 94.62 37 ARG B O 1
ATOM 1062 N N . ALA B 1 38 ? 8.969 11.688 -0.74 1 95.56 38 ALA B N 1
ATOM 1063 C CA . ALA B 1 38 ? 8.797 12.609 -1.861 1 95.56 38 ALA B CA 1
ATOM 1064 C C . ALA B 1 38 ? 10.148 13.164 -2.33 1 95.56 38 ALA B C 1
ATOM 1066 O O . ALA B 1 38 ? 10.422 13.203 -3.531 1 95.56 38 ALA B O 1
ATOM 1067 N N . LEU B 1 39 ? 10.93 13.516 -1.41 1 96.62 39 LEU B N 1
ATOM 1068 C CA . LEU B 1 39 ? 12.195 14.164 -1.721 1 96.62 39 LEU B CA 1
ATOM 1069 C C . LEU B 1 39 ? 13.18 13.172 -2.334 1 96.62 39 LEU B C 1
ATOM 1071 O O . LEU B 1 39 ? 14.18 13.57 -2.936 1 96.62 39 LEU B O 1
ATOM 1075 N N . ALA B 1 40 ? 12.914 11.945 -2.121 1 94.25 40 ALA B N 1
ATOM 1076 C CA . ALA B 1 40 ? 13.773 10.914 -2.699 1 94.25 40 ALA B CA 1
ATOM 1077 C C . ALA B 1 40 ? 13.602 10.844 -4.211 1 94.25 40 ALA B C 1
ATOM 1079 O O . ALA B 1 40 ? 14.438 10.273 -4.914 1 94.25 40 ALA B O 1
ATOM 1080 N N . ALA B 1 41 ? 12.508 11.266 -4.707 1 92.25 41 ALA B N 1
ATOM 1081 C CA . ALA B 1 41 ? 12.273 11.266 -6.152 1 92.25 41 ALA B CA 1
ATOM 1082 C C . ALA B 1 41 ? 13.133 12.32 -6.848 1 92.25 41 ALA B C 1
ATOM 1084 O O . ALA B 1 41 ? 13.242 13.453 -6.367 1 92.25 41 ALA B O 1
ATOM 1085 N N . PRO B 1 42 ? 13.734 11.961 -7.914 1 94.5 42 PRO B N 1
ATOM 1086 C CA . PRO B 1 42 ? 14.609 12.914 -8.617 1 94.5 42 PRO B CA 1
ATOM 1087 C C . PRO B 1 42 ? 13.875 14.188 -9.031 1 94.5 42 PRO B C 1
ATOM 1089 O O . PRO B 1 42 ? 12.773 14.117 -9.578 1 94.5 42 PRO B O 1
ATOM 1092 N N . GLY B 1 43 ? 14.469 15.312 -8.789 1 96.44 43 GLY B N 1
ATOM 1093 C CA . GLY B 1 43 ? 13.953 16.594 -9.258 1 96.44 43 GLY B CA 1
ATOM 1094 C C . GLY B 1 43 ? 12.938 17.203 -8.312 1 96.44 43 GLY B C 1
ATOM 1095 O O . GLY B 1 43 ? 12.469 18.312 -8.547 1 96.44 43 GLY B O 1
ATOM 1096 N N . THR B 1 44 ? 12.555 16.484 -7.355 1 96.25 44 THR B N 1
ATOM 1097 C CA . THR B 1 44 ? 11.578 17 -6.406 1 96.25 44 THR B CA 1
ATOM 1098 C C . THR B 1 44 ? 12.234 18.016 -5.461 1 96.25 44 THR B C 1
ATOM 1100 O O . THR B 1 44 ? 13.336 17.766 -4.961 1 96.25 44 THR B O 1
ATOM 1103 N N . THR B 1 45 ? 11.516 19.141 -5.188 1 96.94 45 THR B N 1
ATOM 1104 C CA . THR B 1 45 ? 12 20.172 -4.27 1 96.94 45 THR B CA 1
ATOM 1105 C C 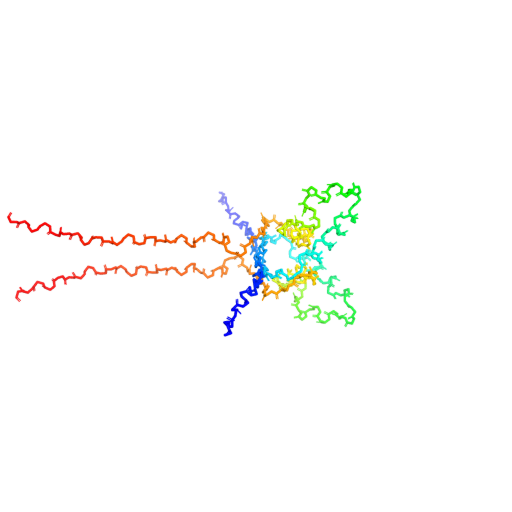. THR B 1 45 ? 11.117 20.234 -3.025 1 96.94 45 THR B C 1
ATOM 1107 O O . THR B 1 45 ? 10.031 19.656 -2.994 1 96.94 45 THR B O 1
ATOM 1110 N N . LEU B 1 46 ? 11.633 20.969 -2.104 1 96.19 46 LEU B N 1
ATOM 1111 C CA . LEU B 1 46 ? 10.852 21.172 -0.888 1 96.19 46 LEU B CA 1
ATOM 1112 C C . LEU B 1 46 ? 9.555 21.906 -1.193 1 96.19 46 LEU B C 1
ATOM 1114 O O . LEU B 1 46 ? 8.516 21.625 -0.585 1 96.19 46 LEU B O 1
ATOM 1118 N N . ALA B 1 47 ? 9.672 22.859 -2.074 1 97.06 47 ALA B N 1
ATOM 1119 C CA . ALA B 1 47 ? 8.469 23.578 -2.479 1 97.06 47 ALA B CA 1
ATOM 1120 C C . ALA B 1 47 ? 7.414 22.625 -3.033 1 97.06 47 ALA B C 1
ATOM 1122 O O . ALA B 1 47 ? 6.227 22.766 -2.742 1 97.06 47 ALA B O 1
ATOM 1123 N N . ASP B 1 48 ? 7.797 21.609 -3.842 1 96.94 48 ASP B N 1
ATOM 1124 C CA . ASP B 1 48 ? 6.891 20.578 -4.371 1 96.94 48 ASP B CA 1
ATOM 1125 C C . ASP B 1 48 ? 6.227 19.797 -3.242 1 96.94 48 ASP B C 1
ATOM 1127 O O . ASP B 1 48 ? 5.027 19.531 -3.287 1 96.94 48 ASP B O 1
ATOM 1131 N N . VAL B 1 49 ? 7.09 19.484 -2.252 1 97.56 49 VAL B N 1
ATOM 1132 C CA . VAL B 1 49 ? 6.617 18.719 -1.109 1 97.56 49 VAL B CA 1
ATOM 1133 C C . VAL B 1 49 ? 5.566 19.516 -0.342 1 97.56 49 VAL B C 1
ATOM 1135 O O . VAL B 1 49 ? 4.484 19 -0.047 1 97.56 49 VAL B O 1
ATOM 1138 N N . LEU B 1 50 ? 5.836 20.781 -0.037 1 97.88 50 LEU B N 1
ATOM 1139 C CA . LEU B 1 50 ? 4.926 21.625 0.737 1 97.88 50 LEU B CA 1
ATOM 1140 C C . LEU B 1 50 ? 3.619 21.844 -0.017 1 97.88 50 LEU B C 1
ATOM 1142 O O . LEU B 1 50 ? 2.547 21.906 0.592 1 97.88 50 LEU B O 1
ATOM 1146 N N . ASP B 1 51 ? 3.697 21.859 -1.341 1 97.5 51 ASP B N 1
ATOM 1147 C CA . ASP B 1 51 ? 2.504 22.016 -2.164 1 97.5 51 ASP B CA 1
ATOM 1148 C C . ASP B 1 51 ? 1.634 20.766 -2.119 1 97.5 51 ASP B C 1
ATOM 1150 O O . ASP B 1 51 ? 0.41 20.844 -2.248 1 97.5 51 ASP B O 1
ATOM 1154 N N . THR B 1 52 ? 2.236 19.641 -1.929 1 96.56 52 THR B N 1
ATOM 1155 C CA . THR B 1 52 ? 1.524 18.359 -2.018 1 96.56 52 THR B CA 1
ATOM 1156 C C . THR B 1 52 ? 0.995 17.953 -0.649 1 96.56 52 THR B C 1
ATOM 1158 O O . THR B 1 52 ? -0.183 17.609 -0.511 1 96.56 52 THR B O 1
ATOM 1161 N N . ILE B 1 53 ? 1.833 18 0.328 1 97.88 53 ILE B N 1
ATOM 1162 C CA . ILE B 1 53 ? 1.394 17.406 1.589 1 97.88 53 ILE B CA 1
ATOM 1163 C C . ILE B 1 53 ? 1.249 18.5 2.645 1 97.88 53 ILE B C 1
ATOM 1165 O O . ILE B 1 53 ? 0.909 18.219 3.797 1 97.88 53 ILE B O 1
ATOM 1169 N N . GLY B 1 54 ? 1.469 19.812 2.332 1 98 54 GLY B N 1
ATOM 1170 C CA . GLY B 1 54 ? 1.35 20.922 3.271 1 98 54 GLY B CA 1
ATOM 1171 C C . GLY B 1 54 ? 2.57 21.078 4.156 1 98 54 GLY B C 1
ATOM 1172 O O . GLY B 1 54 ? 3.496 20.281 4.102 1 98 54 GLY B O 1
ATOM 1173 N N . PRO B 1 55 ? 2.631 22.172 4.957 1 97.75 55 PRO B N 1
ATOM 1174 C CA . PRO B 1 55 ? 3.738 22.391 5.891 1 97.75 55 PRO B CA 1
ATOM 1175 C C . PRO B 1 55 ? 3.707 21.422 7.074 1 97.75 55 PRO B C 1
ATOM 1177 O O . PRO B 1 55 ? 2.664 20.828 7.367 1 97.75 55 PRO B O 1
ATOM 1180 N N . ARG B 1 56 ? 4.809 21.25 7.68 1 96.75 56 ARG B N 1
ATOM 1181 C CA . ARG B 1 56 ? 4.953 20.328 8.805 1 96.75 56 ARG B CA 1
ATOM 1182 C C . ARG B 1 56 ? 3.965 20.672 9.914 1 96.75 56 ARG B C 1
ATOM 1184 O O . ARG B 1 56 ? 3.477 19.766 10.609 1 96.75 56 ARG B O 1
ATOM 1191 N N . GLU B 1 57 ? 3.658 21.984 10.188 1 95.94 57 GLU B N 1
ATOM 1192 C CA . GLU B 1 57 ? 2.801 22.453 11.273 1 95.94 57 GLU B CA 1
ATOM 1193 C C . GLU B 1 57 ? 1.327 22.203 10.961 1 95.94 57 GLU B C 1
ATOM 1195 O O . GLU B 1 57 ? 0.48 22.25 11.852 1 95.94 57 GLU B O 1
ATOM 1200 N N . ASP B 1 58 ? 1.018 22.078 9.75 1 95.69 58 ASP B N 1
ATOM 1201 C CA . ASP B 1 58 ? -0.351 21.828 9.305 1 95.69 58 ASP B CA 1
ATOM 1202 C C . ASP B 1 58 ? -0.378 20.875 8.117 1 95.69 58 ASP B C 1
ATOM 1204 O O . ASP B 1 58 ? -0.762 21.25 7.012 1 95.69 58 ASP B O 1
ATOM 1208 N N . PRO B 1 59 ? -0.112 19.609 8.328 1 97.25 59 PRO B N 1
ATOM 1209 C CA . PRO B 1 59 ? 0.018 18.656 7.23 1 97.25 59 PRO B CA 1
ATOM 1210 C C . PRO B 1 59 ? -1.332 18.203 6.672 1 97.25 59 PRO B C 1
ATOM 1212 O O . PRO B 1 59 ? -2.311 18.109 7.418 1 97.25 59 PRO B O 1
ATOM 1215 N N . SER B 1 60 ? -1.364 18 5.355 1 96.94 60 SER B N 1
ATOM 1216 C CA . SER B 1 60 ? -2.457 17.234 4.77 1 96.94 60 SER B CA 1
ATOM 1217 C C . SER B 1 60 ? -2.279 15.742 5.031 1 96.94 60 SER B C 1
ATOM 1219 O O . SER B 1 60 ? -1.543 15.062 4.312 1 96.94 60 SER B O 1
ATOM 1221 N N . ILE B 1 61 ? -2.98 15.242 5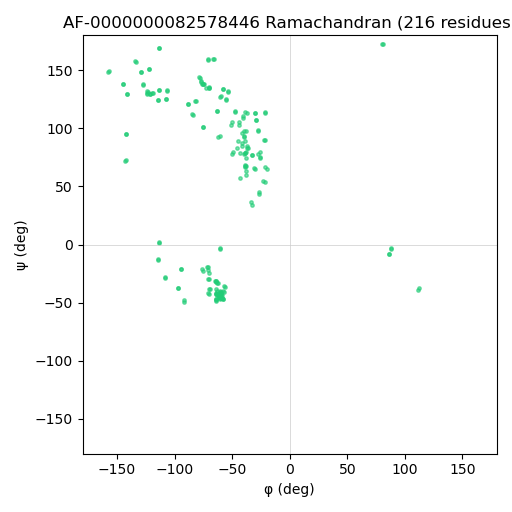.98 1 95.94 61 ILE B N 1
ATOM 1222 C CA . ILE B 1 61 ? -2.783 13.875 6.449 1 95.94 61 ILE B CA 1
ATOM 1223 C C . ILE B 1 61 ? -3.119 12.891 5.328 1 95.94 61 ILE B C 1
ATOM 1225 O O . ILE B 1 61 ? -2.381 11.93 5.094 1 95.94 61 ILE B O 1
ATOM 1229 N N . ALA B 1 62 ? -4.184 13.188 4.676 1 93.94 62 ALA B N 1
ATOM 1230 C CA . ALA B 1 62 ? -4.598 12.305 3.588 1 93.94 62 ALA B CA 1
ATOM 1231 C C . ALA B 1 62 ? -3.527 12.234 2.502 1 93.94 62 ALA B C 1
ATOM 1233 O O . ALA B 1 62 ? -3.219 11.156 1.99 1 93.94 62 ALA B O 1
ATOM 1234 N N . ASP B 1 63 ? -2.953 13.312 2.164 1 95.81 63 ASP B N 1
ATOM 1235 C CA . ASP B 1 63 ? -1.926 13.328 1.127 1 95.81 63 ASP B CA 1
ATOM 1236 C C . ASP B 1 63 ? -0.652 12.633 1.603 1 95.81 63 ASP B C 1
ATOM 1238 O O . ASP B 1 63 ? 0.031 11.977 0.817 1 95.81 63 ASP B O 1
ATOM 1242 N N . CYS B 1 64 ? -0.324 12.828 2.85 1 96.75 64 CYS B N 1
ATOM 1243 C CA . CYS B 1 64 ? 0.819 12.109 3.408 1 96.75 64 CYS B CA 1
ATOM 1244 C C . CYS B 1 64 ? 0.631 10.602 3.295 1 96.75 64 CYS B C 1
ATOM 1246 O O . CYS B 1 64 ? 1.543 9.891 2.873 1 96.75 64 CYS B O 1
ATOM 1248 N N . ILE B 1 65 ? -0.54 10.172 3.668 1 94.56 65 ILE B N 1
ATOM 1249 C CA . ILE B 1 65 ? -0.851 8.75 3.604 1 94.56 65 ILE B CA 1
ATOM 1250 C C . ILE B 1 65 ? -0.764 8.266 2.158 1 94.56 65 ILE B C 1
ATOM 1252 O O . ILE B 1 65 ? -0.175 7.219 1.88 1 94.56 65 ILE B O 1
ATOM 1256 N N . ALA B 1 66 ? -1.304 9.047 1.282 1 93.81 66 ALA B N 1
ATOM 1257 C CA . ALA B 1 66 ? -1.259 8.695 -0.135 1 93.81 66 ALA B CA 1
ATOM 1258 C C . ALA B 1 66 ? 0.181 8.578 -0.625 1 93.81 66 ALA B C 1
ATOM 1260 O O . ALA B 1 66 ? 0.519 7.652 -1.362 1 93.81 66 ALA B O 1
ATOM 1261 N N . MET B 1 67 ? 1.021 9.469 -0.197 1 93.44 67 MET B N 1
ATOM 1262 C CA . MET B 1 67 ? 2.422 9.469 -0.608 1 93.44 67 MET B CA 1
ATOM 1263 C C . MET B 1 67 ? 3.123 8.188 -0.165 1 93.44 67 MET B C 1
ATOM 1265 O O . MET B 1 67 ? 3.982 7.668 -0.877 1 93.44 67 MET B O 1
ATOM 1269 N N . LEU B 1 68 ? 2.697 7.684 0.955 1 93.12 68 LEU B N 1
ATOM 1270 C CA . LEU B 1 68 ? 3.408 6.562 1.555 1 93.12 68 LEU B CA 1
ATOM 1271 C C . LEU B 1 68 ? 2.773 5.238 1.15 1 93.12 68 LEU B C 1
ATOM 1273 O O . LEU B 1 68 ? 3.414 4.188 1.23 1 93.12 68 LEU B O 1
ATOM 1277 N N . THR B 1 69 ? 1.496 5.246 0.729 1 90.75 69 THR B N 1
ATOM 1278 C CA . THR B 1 69 ? 0.796 3.984 0.507 1 90.75 69 THR B CA 1
ATOM 1279 C C . THR B 1 69 ? 0.463 3.803 -0.971 1 90.75 69 THR B C 1
ATOM 1281 O O . THR B 1 69 ? 0.027 2.729 -1.388 1 90.75 69 THR B O 1
ATOM 1284 N N . ALA B 1 70 ? 0.599 4.863 -1.712 1 82.12 70 ALA B N 1
ATOM 1285 C CA . ALA B 1 70 ? 0.324 4.703 -3.139 1 82.12 70 ALA B CA 1
ATOM 1286 C C . ALA B 1 70 ? 1.171 3.586 -3.738 1 82.12 70 ALA B C 1
ATOM 1288 O O . ALA B 1 70 ? 2.391 3.555 -3.557 1 82.12 70 ALA B O 1
ATOM 1289 N N . PRO B 1 71 ? 0.374 2.676 -4.352 1 75.25 71 PRO B N 1
ATOM 1290 C CA . PRO B 1 71 ? 1.108 1.5 -4.82 1 75.25 71 PRO B CA 1
ATOM 1291 C C . PRO B 1 71 ? 2.021 1.81 -6.004 1 75.25 71 PRO B C 1
ATOM 1293 O O . PRO B 1 71 ? 1.686 2.646 -6.848 1 75.25 71 PRO B O 1
ATOM 1296 N N . ALA B 1 72 ? 3.219 1.258 -5.848 1 73.31 72 ALA B N 1
ATOM 1297 C CA . ALA B 1 72 ? 4.008 1.125 -7.066 1 73.31 72 ALA B CA 1
ATOM 1298 C C . ALA B 1 72 ? 3.359 0.137 -8.031 1 73.31 72 ALA B C 1
ATOM 1300 O O . ALA B 1 72 ? 2.459 -0.613 -7.652 1 73.31 72 ALA B O 1
ATOM 1301 N N . ALA B 1 73 ? 3.688 0.214 -9.273 1 79.75 73 ALA B N 1
ATOM 1302 C CA . ALA B 1 73 ? 3.186 -0.712 -10.281 1 79.75 73 ALA B CA 1
ATOM 1303 C C . ALA B 1 73 ? 3.301 -2.158 -9.812 1 79.75 73 ALA B C 1
ATOM 1305 O O . ALA B 1 73 ? 4.371 -2.592 -9.375 1 79.75 73 ALA B O 1
ATOM 1306 N N . LEU B 1 74 ? 2.096 -2.746 -9.633 1 90.81 74 LEU B N 1
ATOM 1307 C CA . LEU B 1 74 ? 2.072 -4.172 -9.312 1 90.81 74 LEU B CA 1
ATOM 1308 C C . LEU B 1 74 ? 2.15 -5.012 -10.578 1 90.81 74 LEU B C 1
ATOM 1310 O O . LEU B 1 74 ? 1.207 -5.035 -11.375 1 90.81 74 LEU B O 1
ATOM 1314 N N . PRO B 1 75 ? 3.252 -5.684 -10.742 1 94.31 75 PRO B N 1
ATOM 1315 C CA . PRO B 1 75 ? 3.354 -6.488 -11.969 1 94.31 75 PRO B CA 1
ATOM 1316 C C . PRO B 1 75 ? 2.172 -7.438 -12.148 1 94.31 75 PRO B C 1
ATOM 1318 O O . PRO B 1 75 ? 1.728 -8.07 -11.18 1 94.31 75 PRO B O 1
ATOM 1321 N N . GLY B 1 76 ? 1.621 -7.383 -13.391 1 95.5 76 GLY B N 1
ATOM 1322 C CA . GLY B 1 76 ? 0.525 -8.273 -13.727 1 95.5 76 GLY B CA 1
ATOM 1323 C C . GLY B 1 76 ? -0.837 -7.711 -13.375 1 95.5 76 GLY B C 1
ATOM 1324 O O . GLY B 1 76 ? -1.862 -8.352 -13.609 1 95.5 76 GLY B O 1
ATOM 1325 N N . CYS B 1 77 ? -0.75 -6.551 -12.773 1 95.75 77 CYS B N 1
ATOM 1326 C CA . CYS B 1 77 ? -2.025 -5.965 -12.375 1 95.75 77 CYS B CA 1
ATOM 1327 C C . CYS B 1 77 ? -2.203 -4.582 -13 1 95.75 77 CYS B C 1
ATOM 1329 O O . CYS B 1 77 ? -1.224 -3.912 -13.328 1 95.75 77 CYS B O 1
ATOM 1331 N N . ALA B 1 78 ? -3.467 -4.305 -13.18 1 93.19 78 ALA B N 1
ATOM 1332 C CA . ALA B 1 78 ? -3.861 -2.926 -13.469 1 93.19 78 ALA B CA 1
ATOM 1333 C C . ALA B 1 78 ? -4.543 -2.291 -12.258 1 93.19 78 ALA B C 1
ATOM 1335 O O . ALA B 1 78 ? -5.418 -2.902 -11.641 1 93.19 78 ALA B O 1
ATOM 1336 N N . LEU B 1 79 ? -4.105 -1.086 -11.93 1 93.31 79 LEU B N 1
ATOM 1337 C CA . LEU B 1 79 ? -4.766 -0.33 -10.875 1 93.31 79 LEU B CA 1
ATOM 1338 C C . LEU B 1 79 ? -6.012 0.372 -11.406 1 93.31 79 LEU B C 1
ATOM 1340 O O . LEU B 1 79 ? -5.93 1.183 -12.328 1 93.31 79 LEU B O 1
ATOM 1344 N N . ASP B 1 80 ? -7.117 0.094 -10.797 1 91 80 ASP B N 1
ATOM 1345 C CA . ASP B 1 80 ? -8.375 0.655 -11.273 1 91 80 ASP B CA 1
ATOM 1346 C C . ASP B 1 80 ? -8.758 1.901 -10.477 1 91 80 ASP B C 1
ATOM 1348 O O . ASP B 1 80 ? -9.359 2.832 -11.023 1 91 80 ASP B O 1
ATOM 1352 N N . ALA B 1 81 ? -8.492 1.872 -9.195 1 91.5 81 ALA B N 1
ATOM 1353 C CA . ALA B 1 81 ? -8.859 3.002 -8.344 1 91.5 81 ALA B CA 1
ATOM 1354 C C . ALA B 1 81 ? -8.008 3.029 -7.074 1 91.5 81 ALA B C 1
ATOM 1356 O O . ALA B 1 81 ? -7.523 1.99 -6.625 1 91.5 81 ALA B O 1
ATOM 1357 N N . TYR B 1 82 ? -7.754 4.141 -6.57 1 93.31 82 TYR B N 1
ATOM 1358 C CA . TYR B 1 82 ? -7.066 4.41 -5.312 1 93.31 82 TYR B CA 1
ATOM 1359 C C . TYR B 1 82 ? -7.707 5.578 -4.578 1 93.31 82 TYR B C 1
ATOM 1361 O O . TYR B 1 82 ? -7.941 6.637 -5.164 1 93.31 82 TYR B O 1
ATOM 1369 N N . GLU B 1 83 ? -8.016 5.34 -3.281 1 92.88 83 GLU B N 1
ATOM 1370 C CA . GLU B 1 83 ? -8.672 6.391 -2.51 1 92.88 83 GLU B CA 1
ATOM 1371 C C . GLU B 1 83 ? -8.203 6.379 -1.056 1 92.88 83 GLU B C 1
ATOM 1373 O O . GLU B 1 83 ? -8.047 5.312 -0.456 1 92.88 83 GLU B O 1
ATOM 1378 N N . VAL B 1 84 ? -7.988 7.543 -0.538 1 94.31 84 VAL B N 1
ATOM 1379 C CA . VAL B 1 84 ? -7.777 7.75 0.891 1 94.31 84 VAL B CA 1
ATOM 1380 C C . VAL B 1 84 ? -8.922 8.57 1.472 1 94.31 84 VAL B C 1
ATOM 1382 O O . VAL B 1 84 ? -9.227 9.664 0.983 1 94.31 84 VAL B O 1
ATOM 1385 N N . ALA B 1 85 ? -9.531 7.977 2.488 1 92.12 85 ALA B N 1
ATOM 1386 C CA . ALA B 1 85 ? -10.68 8.664 3.076 1 92.12 85 ALA B CA 1
ATOM 1387 C C . ALA B 1 85 ? -10.516 8.797 4.586 1 92.12 85 ALA B C 1
ATOM 1389 O O . ALA B 1 85 ? -10.047 7.875 5.254 1 92.12 85 ALA B O 1
ATOM 1390 N N . GLU B 1 86 ? -10.852 9.93 5.09 1 89.31 86 GLU B N 1
ATOM 1391 C CA . GLU B 1 86 ? -10.891 10.125 6.535 1 89.31 86 GLU B CA 1
ATOM 1392 C C . GLU B 1 86 ? -12.117 9.461 7.152 1 89.31 86 GLU B C 1
ATOM 1394 O O . GLU B 1 86 ? -13.195 9.469 6.562 1 89.31 86 GLU B O 1
ATOM 1399 N N . ALA B 1 87 ? -11.719 8.828 8.344 1 74.19 87 ALA B N 1
ATOM 1400 C CA . ALA B 1 87 ? -12.82 8.203 9.07 1 74.19 87 ALA B CA 1
ATOM 1401 C C . ALA B 1 87 ? -13.875 9.227 9.461 1 74.19 87 ALA B C 1
ATOM 1403 O O . ALA B 1 87 ? -13.539 10.32 9.93 1 74.19 87 ALA B O 1
ATOM 1404 N N . GLY B 1 88 ? -15.102 8.977 9.133 1 63.12 88 GLY B N 1
ATOM 1405 C CA . GLY B 1 88 ? -16.219 9.867 9.367 1 63.12 88 GLY B CA 1
ATOM 1406 C C . GLY B 1 88 ? -16.797 10.445 8.094 1 63.12 88 GLY B C 1
ATOM 1407 O O . GLY B 1 88 ? -17.891 11.016 8.102 1 63.12 88 GLY B O 1
ATOM 1408 N N . ASP B 1 89 ? -15.852 10.719 7.277 1 52.06 89 ASP B N 1
ATOM 1409 C CA . ASP B 1 89 ? -16.391 11.195 6.008 1 52.06 89 ASP B CA 1
ATOM 1410 C C . ASP B 1 89 ? -17.281 10.133 5.359 1 52.06 89 ASP B C 1
ATOM 1412 O O . ASP B 1 89 ? -17.703 10.289 4.207 1 52.06 89 ASP B O 1
ATOM 1416 N N . GLU B 1 90 ? -17.297 9.07 6.016 1 48.28 90 GLU B N 1
ATOM 1417 C CA . GLU B 1 90 ? -18.297 8.188 5.418 1 48.28 90 GLU B CA 1
ATOM 1418 C C . GLU B 1 90 ? -19.625 8.898 5.219 1 48.28 90 GLU B C 1
ATOM 1420 O O . GLU B 1 90 ? -20.047 9.68 6.074 1 48.28 90 GLU B O 1
ATOM 1425 N N . LEU B 1 91 ? -19.875 9.195 4.047 1 42.44 91 LEU B N 1
ATOM 1426 C CA . LEU B 1 91 ? -21.234 9.656 3.83 1 42.44 91 LEU B CA 1
ATOM 1427 C C . LEU B 1 91 ? -22.188 9 4.816 1 42.44 91 LEU B C 1
ATOM 1429 O O . LEU B 1 91 ? -22.016 7.832 5.172 1 42.44 91 LEU B O 1
ATOM 1433 N N . PRO B 1 92 ? -22.75 9.781 5.715 1 40 92 PRO B N 1
ATOM 1434 C CA . PRO B 1 92 ? -23.781 9.133 6.535 1 40 92 PRO B CA 1
ATOM 1435 C C . PRO B 1 92 ? -24.5 8.008 5.797 1 40 92 PRO B C 1
ATOM 1437 O O . PRO B 1 92 ? -24.641 8.055 4.574 1 40 92 PRO B O 1
ATOM 1440 N N . PRO B 1 93 ? -24.234 6.812 6.141 1 38.25 93 PRO B N 1
ATOM 1441 C CA . PRO B 1 93 ? -25.156 5.938 5.418 1 38.25 93 PRO B CA 1
ATOM 1442 C C . PRO B 1 93 ? -26.422 6.672 4.949 1 38.25 93 PRO B C 1
ATOM 1444 O O . PRO B 1 93 ? -26.797 7.68 5.547 1 38.25 93 PRO B O 1
ATOM 1447 N N . MET B 1 94 ? -26.578 6.797 3.697 1 37.28 94 MET B N 1
ATOM 1448 C CA . MET B 1 94 ? -27.859 7.355 3.318 1 37.28 94 MET B CA 1
ATOM 1449 C C . MET B 1 94 ? -28.922 7.066 4.383 1 37.28 94 MET B C 1
ATOM 1451 O O . MET B 1 94 ? -29.219 5.902 4.664 1 37.28 94 MET B O 1
ATOM 1455 N N . ARG B 1 95 ? -28.828 7.773 5.469 1 37.56 95 ARG B N 1
ATOM 1456 C CA . ARG B 1 95 ? -30.031 7.68 6.301 1 37.56 95 ARG B CA 1
ATOM 1457 C C . ARG B 1 95 ? -31.281 7.527 5.445 1 37.56 95 ARG B C 1
ATOM 1459 O O . ARG B 1 95 ? -31.594 8.398 4.633 1 37.56 95 ARG B O 1
ATOM 1466 N N . ILE B 1 96 ? -31.531 6.371 4.922 1 38.22 96 ILE B N 1
ATOM 1467 C CA . ILE B 1 96 ? -32.875 6.188 4.441 1 38.22 96 ILE B CA 1
ATOM 1468 C C . ILE B 1 96 ? -33.875 6.848 5.41 1 38.22 96 ILE B C 1
ATOM 1470 O O . ILE B 1 96 ? -34 6.41 6.555 1 38.22 96 ILE B O 1
ATOM 1474 N N . ILE B 1 97 ? -33.781 8.164 5.461 1 41.22 97 ILE B N 1
ATOM 1475 C CA . ILE B 1 97 ? -34.906 8.789 6.164 1 41.22 97 ILE B CA 1
ATOM 1476 C C . ILE B 1 97 ? -36.188 8.062 5.824 1 41.22 97 ILE B C 1
ATOM 1478 O O . ILE B 1 97 ? -36.656 8.078 4.672 1 41.22 97 ILE B O 1
ATOM 1482 N N . GLN B 1 98 ? -36.469 6.965 6.406 1 39.94 98 GLN B N 1
ATOM 1483 C CA . GLN B 1 98 ? -37.812 6.406 6.336 1 39.94 98 GLN B CA 1
ATOM 1484 C C . GLN B 1 98 ? -38.844 7.461 6.672 1 39.94 98 GLN B C 1
ATOM 1486 O O . GLN B 1 98 ? -38.875 7.988 7.785 1 39.94 98 GLN B O 1
ATOM 1491 N N . LEU B 1 99 ? -39.125 8.289 5.68 1 45.06 99 LEU B N 1
ATOM 1492 C CA . LEU B 1 99 ? -40.281 9.117 5.91 1 45.06 99 LEU B CA 1
ATOM 1493 C C . LEU B 1 99 ? -41.406 8.312 6.59 1 45.06 99 LEU B C 1
ATOM 1495 O O . LEU B 1 99 ? -41.688 7.184 6.188 1 45.06 99 LEU B O 1
ATOM 1499 N N . PRO B 1 100 ? -41.594 8.695 7.844 1 44.72 100 PRO B N 1
ATOM 1500 C CA . PRO B 1 100 ? -42.719 7.996 8.469 1 44.72 100 PRO B CA 1
ATOM 1501 C C . PRO B 1 100 ? -43.906 7.809 7.523 1 44.72 100 PRO B C 1
ATOM 1503 O O . PRO B 1 100 ? -44.219 8.711 6.742 1 44.72 100 PRO B O 1
ATOM 1506 N N . THR B 1 101 ? -44.031 6.629 6.895 1 47.62 101 THR B N 1
ATOM 1507 C CA . THR B 1 101 ? -45.219 6.352 6.098 1 47.62 101 THR B CA 1
ATOM 1508 C C . THR B 1 101 ? -46.469 6.938 6.762 1 47.62 101 THR B C 1
ATOM 1510 O O . THR B 1 101 ? -46.75 6.633 7.922 1 47.62 101 THR B O 1
ATOM 1513 N N . GLN B 1 102 ? -46.625 8.258 6.695 1 48.78 102 GLN B N 1
ATOM 1514 C CA . GLN B 1 102 ? -47.906 8.805 7.168 1 48.78 102 GLN B CA 1
ATOM 1515 C C . GLN B 1 102 ? -49.062 7.879 6.805 1 48.78 102 GLN B C 1
ATOM 1517 O O . GLN B 1 102 ? -49.156 7.414 5.668 1 48.78 102 GLN B O 1
ATOM 1522 N N . PRO B 1 103 ? -49.688 7.273 7.84 1 45.94 103 PRO B N 1
ATOM 1523 C CA . PRO B 1 103 ? -50.844 6.414 7.609 1 45.94 103 PRO B CA 1
ATOM 1524 C C . PRO B 1 103 ? -51.844 7.02 6.621 1 45.94 103 PRO B C 1
ATOM 1526 O O . PRO B 1 103 ? -52.031 8.234 6.621 1 45.94 103 PRO B O 1
ATOM 1529 N N . ILE B 1 104 ? -51.844 6.562 5.41 1 47.72 104 ILE B N 1
ATOM 1530 C CA . ILE B 1 104 ? -52.875 6.965 4.449 1 47.72 104 ILE B CA 1
ATOM 1531 C C . ILE B 1 104 ? -54.219 7.062 5.148 1 47.72 104 ILE B C 1
ATOM 1533 O O . ILE B 1 104 ? -54.719 6.078 5.707 1 47.72 104 ILE B O 1
ATOM 1537 N N . LEU B 1 105 ? -54.469 8.141 5.871 1 42.5 105 LEU B N 1
ATOM 1538 C CA . LEU B 1 105 ? -55.812 8.352 6.352 1 42.5 105 LEU B CA 1
ATOM 1539 C C . LEU B 1 105 ? -56.844 7.953 5.285 1 42.5 105 LEU B C 1
ATOM 1541 O O . LEU B 1 105 ? -56.781 8.453 4.16 1 42.5 105 LEU B O 1
ATOM 1545 N N . ARG B 1 106 ? -57.312 6.719 5.324 1 42.22 106 ARG B N 1
ATOM 1546 C CA . ARG B 1 106 ? -58.469 6.281 4.57 1 42.22 106 ARG B CA 1
ATOM 1547 C C . ARG B 1 106 ? -59.562 7.348 4.578 1 42.22 106 ARG B C 1
ATOM 1549 O O . ARG B 1 106 ? -59.938 7.852 5.641 1 42.22 106 ARG B O 1
ATOM 1556 N N . ALA B 1 107 ? -59.531 8.18 3.535 1 40.81 107 ALA B N 1
ATOM 1557 C CA . ALA B 1 107 ? -60.656 9.086 3.32 1 40.81 107 ALA B CA 1
ATOM 1558 C C . ALA B 1 107 ? -61.969 8.406 3.668 1 40.81 107 ALA B C 1
ATOM 1560 O O . ALA B 1 107 ? -62.312 7.355 3.107 1 40.81 107 ALA B O 1
ATOM 1561 N N . ALA B 1 108 ? -62.312 8.398 4.945 1 35.75 108 ALA B N 1
ATOM 1562 C CA . ALA B 1 108 ? -63.688 8.016 5.277 1 35.75 108 ALA B CA 1
ATOM 1563 C C . ALA B 1 108 ? -64.688 8.703 4.352 1 35.75 108 ALA B C 1
ATOM 1565 O O . ALA B 1 108 ? -64.625 9.914 4.145 1 35.75 108 ALA B O 1
ATOM 1566 N N . HIS B 1 109 ? -65 8.078 3.234 1 38.75 109 HIS B N 1
ATOM 1567 C CA . HIS B 1 109 ? -66.125 8.477 2.404 1 38.75 109 HIS B CA 1
ATOM 1568 C C . HIS B 1 109 ? -67.375 8.805 3.258 1 38.75 109 HIS B C 1
ATOM 1570 O O . HIS B 1 109 ? -68 7.91 3.801 1 38.75 109 HIS B O 1
ATOM 1576 N N . ALA B 1 110 ? -67.312 9.766 4.23 1 23.38 110 ALA B N 1
ATOM 1577 C CA . ALA B 1 110 ? -68.688 10.203 4.527 1 23.38 110 ALA B CA 1
ATOM 1578 C C . ALA B 1 110 ? -69.188 11.141 3.439 1 23.38 110 ALA B C 1
ATOM 1580 O O . ALA B 1 110 ? -68.438 11.852 2.795 1 23.38 110 ALA B O 1
#

Sequence (220 aa):
MGVGEIRQGLEAATGYTVTLTLTVEDARALWAAAADRALAAPGTTLADVLDTIGPREDPSIADCIAMLTAPAALPGCALDAYEVAEAGDELPPMRIIQLPTQPILRAAHAMGVGEIRQGLEAATGYTVTLTLTVEDARALWAAAADRALAAPGTTLADVLDTIGPREDPSIADCIAMLTAPAALPGCALDAYEVAEAGDELPPMRIIQLPTQPILRAAHA

Secondary structure (DSSP, 8-state):
-------------EEEEEEEEEEES-HHHHHHHHHHHHHTSTT--HHHHHHHH--TTS--HHHHHHHHHPPP--TTEEEEEEEEEETT-S--------------------/-------------EEEEEEEEEEES-HHHHHHHHHHHHHTSTT--HHHHHHHH--TTS--HHHHHHHHHPPP--TTEEEEEEEEEETT-S--------------------